Protein AF-A0A4P6I6C8-F1 (afdb_monomer_lite)

Structure (mmCIF, N/CA/C/O backbone):
data_AF-A0A4P6I6C8-F1
#
_entry.id   AF-A0A4P6I6C8-F1
#
loop_
_atom_site.group_PDB
_atom_site.id
_atom_site.type_symbol
_atom_site.label_atom_id
_atom_site.label_alt_id
_atom_site.label_comp_id
_atom_site.label_asym_id
_atom_site.label_entity_id
_atom_site.label_seq_id
_atom_site.pdbx_PDB_ins_code
_atom_site.Cartn_x
_atom_site.Cartn_y
_atom_site.Cartn_z
_atom_site.occupancy
_atom_site.B_iso_or_equiv
_atom_site.auth_seq_id
_atom_site.auth_comp_id
_atom_site.auth_asym_id
_atom_site.auth_atom_id
_atom_site.pdbx_PDB_model_num
ATOM 1 N N . MET A 1 1 ? 21.794 18.596 14.869 1.00 50.72 1 MET A N 1
ATOM 2 C CA . MET A 1 1 ? 21.738 17.205 15.366 1.00 50.72 1 MET A CA 1
ATOM 3 C C . MET A 1 1 ? 22.755 16.395 14.565 1.00 50.72 1 MET A C 1
ATOM 5 O O . MET A 1 1 ? 22.562 16.262 13.364 1.00 50.72 1 MET A O 1
ATOM 9 N N . ARG A 1 2 ? 23.881 15.982 15.167 1.00 63.53 2 ARG A N 1
ATOM 10 C CA . ARG A 1 2 ? 24.856 15.066 14.539 1.00 63.53 2 ARG A CA 1
ATOM 11 C C . ARG A 1 2 ? 24.439 13.639 14.894 1.00 63.5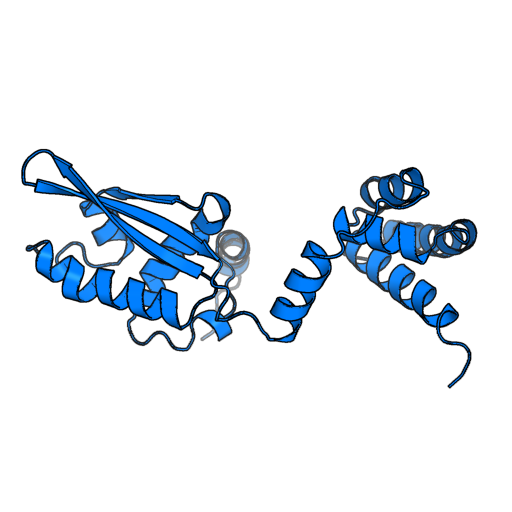3 2 ARG A C 1
ATOM 13 O O . ARG A 1 2 ? 24.120 13.388 16.050 1.00 6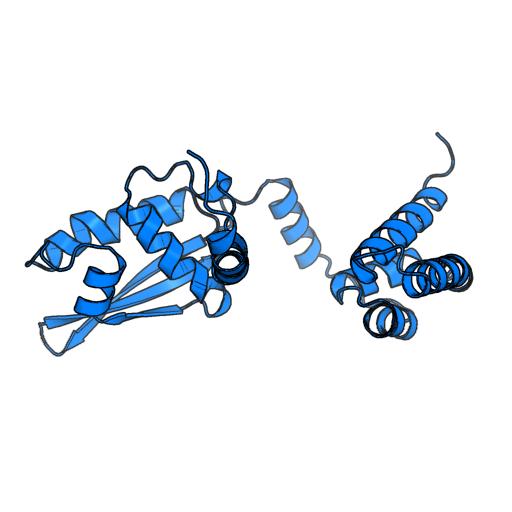3.53 2 ARG A O 1
ATOM 20 N N . ILE A 1 3 ? 24.380 12.762 13.900 1.00 71.62 3 ILE A N 1
ATOM 21 C CA . ILE A 1 3 ? 24.151 11.329 14.100 1.00 71.62 3 ILE A CA 1
ATOM 22 C C . ILE A 1 3 ? 25.527 10.677 14.241 1.00 71.62 3 ILE A C 1
ATOM 24 O O . ILE A 1 3 ? 26.433 11.033 13.491 1.00 71.62 3 ILE A O 1
ATOM 28 N N . ASP A 1 4 ? 25.668 9.784 15.215 1.00 83.19 4 ASP A N 1
ATOM 29 C CA . ASP A 1 4 ? 26.894 9.031 15.490 1.00 83.19 4 ASP A CA 1
ATOM 30 C C . ASP A 1 4 ? 27.251 8.094 14.315 1.00 83.19 4 ASP A C 1
ATOM 32 O O . ASP A 1 4 ? 26.366 7.438 13.750 1.00 83.19 4 ASP A O 1
ATOM 36 N N . GLU A 1 5 ? 28.528 8.052 13.925 1.00 78.56 5 GLU A N 1
ATOM 37 C CA . GLU A 1 5 ? 29.022 7.259 12.789 1.00 78.56 5 GLU A CA 1
ATOM 38 C C . GLU A 1 5 ? 28.903 5.749 13.035 1.00 78.56 5 GLU A C 1
ATOM 40 O O . GLU A 1 5 ? 28.683 4.994 12.086 1.00 78.56 5 GLU A O 1
ATOM 45 N N . ASP A 1 6 ? 28.887 5.308 14.293 1.00 80.31 6 ASP A N 1
ATOM 46 C CA . ASP A 1 6 ? 28.703 3.895 14.642 1.00 80.31 6 ASP A CA 1
ATOM 47 C C . ASP A 1 6 ? 27.240 3.440 14.507 1.00 80.31 6 ASP A C 1
ATOM 49 O O . ASP A 1 6 ? 26.938 2.252 14.369 1.00 80.31 6 ASP A O 1
ATOM 53 N N . LEU A 1 7 ? 26.297 4.387 14.477 1.00 76.06 7 LEU A N 1
ATOM 54 C CA . LEU A 1 7 ? 24.876 4.100 14.269 1.00 76.06 7 LEU A CA 1
ATOM 55 C C . LEU A 1 7 ? 24.504 4.026 12.784 1.00 76.06 7 LEU A C 1
ATOM 57 O O . LEU A 1 7 ? 23.435 3.507 12.448 1.00 76.06 7 LEU A O 1
ATOM 61 N N . LEU A 1 8 ? 25.363 4.503 11.877 1.00 75.62 8 LEU A N 1
ATOM 62 C CA . LEU A 1 8 ? 25.100 4.519 10.434 1.00 75.62 8 LEU A CA 1
ATOM 63 C C . LEU A 1 8 ? 24.789 3.130 9.854 1.00 75.62 8 LEU A C 1
ATOM 65 O O . LEU A 1 8 ? 23.777 3.015 9.157 1.00 75.62 8 LEU A O 1
ATOM 69 N N . PRO A 1 9 ? 25.567 2.064 10.134 1.00 74.38 9 PRO A N 1
ATOM 70 C CA . PRO A 1 9 ? 25.284 0.729 9.608 1.00 74.38 9 PRO A CA 1
ATOM 71 C C . PRO A 1 9 ? 23.907 0.220 10.051 1.00 74.38 9 PRO A C 1
ATOM 73 O O . PRO A 1 9 ? 23.158 -0.350 9.256 1.00 74.38 9 PRO A O 1
ATOM 76 N N . HIS A 1 10 ? 23.530 0.501 11.299 1.00 70.75 10 HIS A N 1
ATOM 77 C CA . HIS A 1 10 ? 22.243 0.108 11.861 1.00 70.75 10 HIS A CA 1
ATOM 78 C C . HIS A 1 10 ? 21.084 0.914 11.266 1.00 70.75 10 HIS A C 1
ATOM 80 O O . HIS A 1 10 ? 20.067 0.336 10.889 1.00 70.75 10 HIS A O 1
ATOM 86 N N . ILE A 1 11 ? 21.240 2.228 11.094 1.00 70.56 11 ILE A N 1
ATOM 87 C CA . ILE A 1 11 ? 20.241 3.094 10.446 1.00 70.56 11 ILE A CA 1
ATOM 88 C C . ILE A 1 11 ? 20.050 2.701 8.974 1.00 70.56 11 ILE A C 1
ATOM 90 O O . ILE A 1 11 ? 18.920 2.661 8.479 1.00 70.56 11 ILE A O 1
ATOM 94 N N . LEU A 1 12 ? 21.134 2.369 8.268 1.00 67.88 12 LEU A N 1
ATOM 95 C CA . LEU A 1 12 ? 21.091 1.928 6.874 1.00 67.88 12 LEU A CA 1
ATOM 96 C C . LEU A 1 12 ? 20.421 0.556 6.727 1.00 67.88 12 LEU A C 1
ATOM 98 O O . LEU A 1 12 ? 19.568 0.407 5.852 1.00 67.88 12 LEU A O 1
ATOM 102 N N . ALA A 1 13 ? 20.720 -0.401 7.611 1.00 64.06 13 ALA A N 1
ATOM 103 C CA . ALA A 1 13 ? 20.044 -1.700 7.655 1.00 64.06 13 ALA A CA 1
ATOM 104 C C . ALA A 1 13 ? 18.555 -1.569 8.028 1.00 64.06 13 ALA A C 1
ATOM 106 O O . ALA A 1 13 ? 17.702 -2.286 7.503 1.00 64.06 13 ALA A O 1
ATOM 107 N N . LEU A 1 14 ? 18.205 -0.612 8.894 1.00 60.03 14 LEU A N 1
ATOM 108 C CA . LEU A 1 14 ? 16.813 -0.279 9.197 1.00 60.03 14 LEU A CA 1
ATOM 109 C C . LEU A 1 14 ? 16.102 0.322 7.980 1.00 60.03 14 LEU A C 1
ATOM 111 O O . LEU A 1 14 ? 14.930 0.018 7.774 1.00 60.03 14 LEU A O 1
ATOM 115 N N . ARG A 1 15 ? 16.796 1.098 7.131 1.00 59.06 15 ARG A N 1
ATOM 116 C CA . ARG A 1 15 ? 16.244 1.706 5.902 1.00 59.06 15 ARG A CA 1
ATOM 117 C C . ARG A 1 15 ? 15.591 0.689 4.961 1.00 59.06 15 ARG A C 1
ATOM 119 O O . ARG A 1 15 ? 14.667 1.046 4.229 1.00 59.06 15 ARG A O 1
ATOM 126 N N . GLU A 1 16 ? 16.057 -0.556 4.969 1.00 57.56 16 GLU A N 1
ATOM 127 C CA . GLU A 1 16 ? 15.484 -1.650 4.176 1.00 57.56 16 GLU A CA 1
ATOM 128 C C . GLU A 1 16 ? 14.177 -2.201 4.757 1.00 57.56 16 GLU A C 1
ATOM 130 O O . GLU A 1 16 ? 13.349 -2.716 4.011 1.00 57.56 16 GLU A O 1
ATOM 135 N N . LYS A 1 17 ? 13.950 -2.033 6.065 1.00 54.12 17 LYS A N 1
ATOM 136 C CA . LYS A 1 17 ? 12.755 -2.503 6.781 1.00 54.12 17 LYS A CA 1
ATOM 137 C C . LYS A 1 17 ? 11.633 -1.462 6.863 1.00 54.12 17 LYS A C 1
ATOM 139 O O . LYS A 1 17 ? 10.559 -1.776 7.370 1.00 54.12 17 LYS A O 1
ATOM 144 N N . PHE A 1 18 ? 11.847 -0.235 6.379 1.00 56.56 18 PHE A N 1
ATOM 145 C CA . PHE A 1 18 ? 10.790 0.779 6.343 1.00 56.56 18 PHE A CA 1
ATOM 146 C C . PHE A 1 18 ? 9.899 0.629 5.120 1.00 56.56 18 PHE A C 1
ATOM 148 O O . PHE A 1 18 ? 10.352 0.420 3.991 1.00 56.56 18 PHE A O 1
ATOM 155 N N . THR A 1 19 ? 8.607 0.843 5.337 1.00 58.16 19 THR A N 1
ATOM 156 C CA . THR A 1 19 ? 7.645 0.932 4.250 1.00 58.16 19 THR A CA 1
ATOM 157 C C . THR A 1 19 ? 7.813 2.260 3.526 1.00 58.16 19 THR A C 1
ATOM 159 O O . THR A 1 19 ? 7.596 3.329 4.089 1.00 58.16 19 THR A O 1
ATOM 162 N N . LYS A 1 20 ? 8.221 2.200 2.257 1.00 64.44 20 LYS A N 1
ATOM 163 C CA . LYS A 1 20 ? 8.382 3.386 1.412 1.00 64.44 20 LYS A CA 1
ATOM 164 C C . LYS A 1 20 ? 7.037 3.747 0.787 1.00 64.44 20 LYS A C 1
ATOM 166 O O . LYS A 1 20 ? 6.650 3.156 -0.217 1.00 64.44 20 LYS A O 1
ATOM 171 N N . TYR A 1 21 ? 6.351 4.733 1.349 1.00 69.31 21 TYR A N 1
ATOM 172 C CA . TYR A 1 21 ? 5.202 5.383 0.717 1.00 69.31 21 TYR A CA 1
ATOM 173 C C . TYR A 1 21 ? 5.572 6.805 0.288 1.00 69.31 21 TYR A C 1
ATOM 175 O O . TYR A 1 21 ? 6.547 7.391 0.763 1.00 69.31 21 TYR A O 1
ATOM 183 N N . LYS A 1 22 ? 4.834 7.367 -0.672 1.00 67.38 22 LYS A N 1
ATOM 184 C CA . LYS A 1 22 ? 5.111 8.727 -1.141 1.00 67.38 22 LYS A CA 1
ATOM 185 C C . LYS A 1 22 ? 4.415 9.701 -0.201 1.00 67.38 22 LYS A C 1
ATOM 187 O O . LYS A 1 22 ? 3.208 9.615 -0.028 1.00 67.38 22 LYS A O 1
ATOM 192 N N . ILE A 1 23 ? 5.155 10.670 0.339 1.00 68.94 23 ILE A N 1
ATOM 193 C CA . ILE A 1 23 ? 4.614 11.708 1.239 1.00 68.94 23 ILE A CA 1
ATOM 194 C C . ILE A 1 23 ? 3.378 12.394 0.637 1.00 68.94 23 ILE A C 1
ATOM 196 O O . ILE A 1 23 ? 2.409 12.664 1.338 1.00 68.94 23 ILE A O 1
ATOM 200 N N . LYS A 1 24 ? 3.370 12.607 -0.685 1.00 69.50 24 LYS A N 1
ATOM 201 C CA . LYS A 1 24 ? 2.231 13.185 -1.413 1.00 69.50 24 LYS A CA 1
ATOM 202 C C . LYS A 1 24 ? 0.904 12.420 -1.261 1.00 69.50 24 LYS A C 1
ATOM 204 O O . LYS A 1 24 ? -0.138 13.005 -1.518 1.00 69.50 24 LYS A O 1
ATOM 209 N N . ASP A 1 25 ? 0.942 11.150 -0.868 1.00 66.00 25 ASP A N 1
ATOM 210 C CA . ASP A 1 25 ? -0.243 10.307 -0.705 1.00 66.00 25 ASP A CA 1
ATOM 211 C C . ASP A 1 25 ? -0.766 10.352 0.751 1.00 66.00 25 ASP A C 1
ATOM 213 O O . ASP A 1 25 ? -1.825 9.814 1.045 1.00 66.00 25 ASP A O 1
ATOM 217 N N . VAL A 1 26 ? -0.047 11.000 1.678 1.00 70.69 26 VAL A N 1
ATOM 218 C CA . VAL A 1 26 ? -0.382 10.992 3.118 1.00 70.69 26 VAL A CA 1
ATOM 219 C C . VAL A 1 26 ? -0.281 12.354 3.808 1.00 70.69 26 VAL A C 1
ATOM 221 O O . VAL A 1 26 ? -0.769 12.507 4.920 1.00 70.69 26 VAL A O 1
ATOM 224 N N . TYR A 1 27 ? 0.299 13.375 3.166 1.00 77.81 27 TYR A N 1
ATOM 225 C CA . TYR A 1 27 ? 0.515 14.697 3.778 1.00 77.81 27 TYR A CA 1
ATOM 226 C C . TYR A 1 27 ? -0.771 15.397 4.252 1.00 77.81 27 TYR A C 1
ATOM 228 O O . TYR A 1 27 ? -0.696 16.332 5.042 1.00 77.81 27 TYR A O 1
ATOM 236 N N . GLN A 1 28 ? -1.937 14.972 3.754 1.00 83.56 28 GLN A N 1
ATOM 237 C CA . GLN A 1 28 ? -3.247 15.522 4.116 1.00 83.56 28 GLN A CA 1
ATOM 238 C C . GLN A 1 28 ? -3.868 14.851 5.350 1.00 83.56 28 GLN A C 1
ATOM 240 O O . GLN A 1 28 ? -4.939 15.266 5.788 1.00 83.56 28 GLN A O 1
ATOM 245 N N . PHE A 1 29 ? -3.239 13.811 5.901 1.00 90.06 29 PHE A N 1
ATOM 246 C CA . PHE A 1 29 ? -3.696 13.177 7.134 1.00 90.06 29 PHE A CA 1
ATOM 247 C C . PHE A 1 29 ? -3.492 14.118 8.316 1.00 90.06 29 PHE A C 1
ATOM 249 O O . PHE A 1 29 ? -2.371 14.552 8.592 1.00 90.06 29 PHE A O 1
ATOM 256 N N . THR A 1 30 ? -4.573 14.397 9.040 1.00 86.62 30 THR A N 1
ATOM 257 C CA . THR A 1 30 ? -4.541 15.328 10.173 1.00 86.62 30 THR A CA 1
ATOM 258 C C . THR A 1 30 ? -4.290 14.618 11.500 1.00 86.62 30 THR A C 1
ATOM 260 O O . THR A 1 30 ? -3.772 15.220 12.438 1.00 86.62 30 THR A O 1
ATOM 263 N N . SER A 1 31 ? -4.604 13.322 11.584 1.00 89.38 31 SER A N 1
ATOM 264 C CA . SER A 1 31 ? -4.459 12.531 12.805 1.00 89.38 31 SER A CA 1
ATOM 265 C C . SER A 1 31 ? -3.225 11.636 12.764 1.00 89.38 31 SER A C 1
ATOM 267 O O . SER A 1 31 ? -3.067 10.819 11.858 1.00 89.38 31 SER A O 1
ATOM 269 N N . ALA A 1 32 ? -2.389 11.703 13.805 1.00 89.81 32 ALA A N 1
ATOM 270 C CA . ALA A 1 32 ? -1.259 10.786 13.991 1.00 89.81 32 ALA A CA 1
ATOM 271 C C . ALA A 1 32 ? -1.693 9.306 14.006 1.00 89.81 32 ALA A C 1
ATOM 273 O O . ALA A 1 32 ? -0.939 8.425 13.592 1.00 89.81 32 ALA A O 1
ATOM 274 N N . TYR A 1 33 ? -2.932 9.024 14.427 1.00 93.62 33 TYR A N 1
ATOM 275 C CA . TYR A 1 33 ? -3.492 7.680 14.347 1.00 93.62 33 TYR A CA 1
ATOM 276 C C . TYR A 1 33 ? -3.704 7.233 12.902 1.00 93.62 33 TYR A C 1
ATOM 278 O O . TYR A 1 33 ? -3.372 6.095 12.586 1.00 93.62 33 TYR A O 1
ATOM 286 N N . THR A 1 34 ? -4.173 8.120 12.019 1.00 94.62 34 THR A N 1
ATOM 287 C CA . THR A 1 34 ? -4.339 7.819 10.590 1.00 94.62 34 THR A CA 1
ATOM 288 C C . THR A 1 34 ? -3.013 7.427 9.965 1.00 94.62 34 THR A C 1
ATOM 290 O O . THR A 1 34 ? -2.944 6.401 9.292 1.00 94.62 34 THR A O 1
ATOM 293 N N . TRP A 1 35 ? -1.955 8.200 10.235 1.00 91.69 35 TRP A N 1
ATOM 294 C CA . TRP A 1 35 ? -0.598 7.880 9.787 1.00 91.69 35 TRP A CA 1
ATOM 295 C C . TRP A 1 35 ? -0.212 6.464 10.203 1.00 91.69 35 TRP A C 1
ATOM 297 O O . TRP A 1 35 ? 0.205 5.654 9.374 1.00 91.69 35 TRP A O 1
ATOM 307 N N . ARG A 1 36 ? -0.436 6.130 11.476 1.00 93.19 36 ARG A N 1
ATOM 308 C CA . ARG A 1 36 ? -0.056 4.828 12.010 1.00 93.19 36 ARG A CA 1
ATOM 309 C C . ARG A 1 36 ? -0.896 3.679 11.456 1.00 93.19 36 ARG A C 1
ATOM 311 O O . ARG A 1 36 ? -0.344 2.638 11.115 1.00 93.19 36 ARG A O 1
ATOM 318 N N . VAL A 1 37 ? -2.210 3.852 11.327 1.00 95.06 37 VAL A N 1
ATOM 319 C CA . VAL A 1 37 ? -3.095 2.851 10.710 1.00 95.06 37 VAL A CA 1
ATOM 320 C C . VAL A 1 37 ? -2.715 2.642 9.247 1.00 95.06 37 VAL A C 1
ATOM 322 O O . VAL A 1 37 ? -2.578 1.502 8.818 1.00 95.06 37 VAL A O 1
ATOM 325 N N . TYR A 1 38 ? -2.481 3.714 8.489 1.00 94.38 38 TYR A N 1
ATOM 326 C CA . TYR A 1 38 ? -2.058 3.622 7.094 1.00 94.38 38 TYR A CA 1
ATOM 327 C C . TYR A 1 38 ? -0.767 2.813 6.947 1.00 94.38 38 TYR A C 1
ATOM 329 O O . TYR A 1 38 ? -0.724 1.891 6.134 1.00 94.38 38 TYR A O 1
ATOM 337 N N . GLU A 1 39 ? 0.248 3.096 7.768 1.00 90.94 39 GLU A N 1
ATOM 338 C CA . GLU A 1 39 ? 1.516 2.356 7.778 1.00 90.94 39 GLU A CA 1
ATOM 339 C C . GLU A 1 39 ? 1.319 0.854 7.985 1.00 90.94 39 GLU A C 1
ATOM 341 O O . GLU A 1 39 ? 1.890 0.040 7.257 1.00 90.94 39 GLU A O 1
ATOM 346 N N . LEU A 1 40 ? 0.483 0.485 8.955 1.00 92.88 40 LEU A N 1
ATOM 347 C CA . LEU A 1 40 ? 0.179 -0.910 9.261 1.00 92.88 40 LEU A CA 1
ATOM 348 C C . LEU A 1 40 ? -0.533 -1.624 8.108 1.00 92.88 40 LEU A C 1
ATOM 350 O O . LEU A 1 40 ? -0.344 -2.822 7.920 1.00 92.88 40 LEU A O 1
ATOM 354 N N . LEU A 1 41 ? -1.353 -0.907 7.339 1.00 93.81 41 LEU A N 1
ATOM 355 C CA . LEU A 1 41 ? -2.107 -1.483 6.229 1.00 93.81 41 LEU A CA 1
ATOM 356 C C . LEU A 1 41 ? -1.274 -1.565 4.949 1.00 93.81 41 LEU A C 1
ATOM 358 O O . LEU A 1 41 ? -1.304 -2.585 4.262 1.00 93.81 41 LEU A O 1
ATOM 362 N N . VAL A 1 42 ? -0.487 -0.537 4.628 1.00 89.50 42 VAL A N 1
ATOM 363 C CA . VAL A 1 42 ? 0.294 -0.507 3.382 1.00 89.50 42 VAL A CA 1
ATOM 364 C C . VAL A 1 42 ? 1.380 -1.593 3.351 1.00 89.50 42 VAL A C 1
ATOM 366 O O . VAL A 1 42 ? 1.696 -2.102 2.278 1.00 89.50 42 VAL A O 1
ATOM 369 N N . GLN A 1 43 ? 1.866 -2.043 4.516 1.00 85.25 43 GLN A N 1
ATOM 370 C CA . GLN A 1 43 ? 2.743 -3.219 4.648 1.00 85.25 43 GLN A CA 1
ATOM 371 C C . GLN A 1 43 ? 2.129 -4.510 4.090 1.00 85.25 43 GLN A C 1
ATOM 373 O O . GLN A 1 43 ? 2.853 -5.396 3.645 1.00 85.25 43 GLN A O 1
ATOM 378 N N . ASN A 1 44 ? 0.800 -4.613 4.084 1.00 85.75 44 ASN A N 1
ATOM 379 C CA . ASN A 1 44 ? 0.051 -5.779 3.621 1.00 85.75 44 ASN A CA 1
ATOM 380 C C . ASN A 1 44 ? -0.794 -5.472 2.375 1.00 85.75 44 ASN A C 1
ATOM 382 O O . ASN A 1 44 ? -1.733 -6.210 2.067 1.00 85.75 44 ASN A O 1
ATOM 386 N N . LYS A 1 45 ? -0.459 -4.408 1.632 1.00 83.19 45 LYS A N 1
ATOM 387 C CA . LYS A 1 45 ? -1.207 -3.976 0.443 1.00 83.19 45 LYS A CA 1
ATOM 388 C C . LYS A 1 45 ? -1.334 -5.077 -0.615 1.00 83.19 45 LYS A C 1
ATOM 390 O O . LYS A 1 45 ? -2.409 -5.230 -1.188 1.00 83.19 45 LYS A O 1
ATOM 395 N N . ASP A 1 46 ? -0.284 -5.869 -0.828 1.00 82.31 46 ASP A N 1
ATOM 396 C CA . ASP A 1 46 ? -0.281 -6.949 -1.828 1.00 82.31 46 ASP A CA 1
ATOM 397 C C . ASP A 1 46 ? -1.182 -8.128 -1.429 1.00 82.31 46 ASP A C 1
ATOM 399 O O . ASP A 1 46 ? -1.812 -8.753 -2.281 1.00 82.31 46 ASP A O 1
ATOM 403 N N . ILE A 1 47 ? -1.305 -8.383 -0.122 1.00 90.12 47 ILE A N 1
ATOM 404 C CA . ILE A 1 47 ? -2.168 -9.431 0.448 1.00 90.12 47 ILE A CA 1
ATOM 405 C C . ILE A 1 47 ? -3.642 -8.988 0.445 1.00 90.12 47 ILE A C 1
ATOM 407 O O . ILE A 1 47 ? -4.540 -9.826 0.485 1.00 90.12 47 ILE A O 1
ATOM 411 N N . LYS A 1 48 ? -3.910 -7.674 0.368 1.00 92.88 48 LYS A N 1
ATOM 412 C CA . LYS A 1 48 ? -5.249 -7.046 0.333 1.00 92.88 48 LYS A CA 1
ATOM 413 C C . LYS A 1 48 ? -6.109 -7.265 1.580 1.00 92.88 48 LYS A C 1
ATOM 415 O O . LYS A 1 48 ? -7.247 -6.802 1.631 1.00 92.88 48 LYS A O 1
ATOM 420 N N . LYS A 1 49 ? -5.581 -7.941 2.597 1.00 94.62 49 LYS A N 1
ATOM 421 C CA . LYS A 1 49 ? -6.256 -8.218 3.863 1.00 94.62 49 LYS A CA 1
ATOM 422 C C . LYS A 1 49 ? -5.252 -8.124 5.005 1.00 94.62 49 LYS A C 1
ATOM 424 O O . LYS A 1 49 ? -4.134 -8.630 4.889 1.00 94.62 49 LYS A O 1
ATOM 429 N N . ARG A 1 50 ? -5.661 -7.522 6.120 1.00 95.31 50 ARG A N 1
ATOM 430 C CA . ARG A 1 50 ? -4.893 -7.520 7.366 1.00 95.31 50 ARG A CA 1
ATOM 431 C C . ARG A 1 50 ? -5.809 -7.690 8.567 1.00 95.31 50 ARG A C 1
ATOM 433 O O . ARG A 1 50 ? -6.801 -6.987 8.688 1.00 95.31 50 ARG A O 1
ATOM 440 N N . GLU A 1 51 ? -5.462 -8.612 9.449 1.00 96.56 51 GLU A N 1
ATOM 441 C CA . GLU A 1 51 ? -6.210 -8.908 10.668 1.00 96.56 51 GLU A CA 1
ATOM 442 C C . GLU A 1 51 ? -5.362 -8.555 11.888 1.00 96.56 51 GLU A C 1
ATOM 444 O O . GLU A 1 51 ? -4.136 -8.699 11.848 1.00 96.56 51 GLU A O 1
ATOM 449 N N . PHE A 1 52 ? -6.017 -8.040 12.926 1.00 96.62 52 PHE A N 1
ATOM 450 C CA . PHE A 1 52 ? -5.406 -7.703 14.205 1.00 96.62 52 PHE A CA 1
ATOM 451 C C . PHE A 1 52 ? -6.312 -8.139 15.347 1.00 96.62 52 PHE A C 1
ATOM 453 O O . PHE A 1 52 ? -7.516 -7.851 15.335 1.00 96.62 52 PHE A O 1
ATOM 460 N N . ASP A 1 53 ? -5.711 -8.717 16.379 1.00 96.88 53 ASP A N 1
ATOM 461 C CA . ASP A 1 53 ? -6.363 -8.813 17.680 1.00 96.88 53 ASP A CA 1
ATOM 462 C C . ASP A 1 53 ? -6.543 -7.416 18.285 1.00 96.88 53 ASP A C 1
ATOM 464 O O . ASP A 1 53 ? -5.809 -6.476 17.968 1.00 96.88 53 ASP A O 1
ATOM 468 N N . LEU A 1 54 ? -7.524 -7.256 19.175 1.00 95.06 54 LEU A N 1
ATOM 469 C CA . LEU A 1 54 ? -7.852 -5.957 19.764 1.00 95.06 54 LEU A CA 1
ATOM 470 C C . LEU A 1 54 ? -6.647 -5.329 20.481 1.00 95.06 54 LEU A C 1
ATOM 472 O O . LEU A 1 54 ? -6.312 -4.174 20.217 1.00 95.06 54 LEU A O 1
ATOM 476 N N . GLU A 1 55 ? -5.983 -6.089 21.350 1.00 94.75 55 GLU A N 1
ATOM 477 C CA . GLU A 1 55 ? -4.823 -5.600 22.105 1.00 94.75 55 GLU A CA 1
ATOM 478 C C . GLU A 1 55 ? -3.612 -5.356 21.198 1.00 94.75 55 GLU A C 1
ATOM 480 O O . GLU A 1 55 ? -2.930 -4.339 21.335 1.00 94.75 55 GLU A O 1
ATOM 485 N N . GLU A 1 56 ? -3.390 -6.227 20.206 1.00 96.00 56 GLU A N 1
ATOM 486 C CA . GLU A 1 56 ? -2.335 -6.037 19.207 1.00 96.00 56 GLU A CA 1
ATOM 487 C C . GLU A 1 56 ? -2.553 -4.735 18.430 1.00 96.00 56 GLU A C 1
ATOM 489 O O . GLU A 1 56 ? -1.621 -3.941 18.272 1.00 96.00 56 GLU A O 1
ATOM 494 N N . PHE A 1 57 ? -3.784 -4.486 17.975 1.00 96.50 57 PHE A N 1
ATOM 495 C CA . PHE A 1 57 ? -4.131 -3.258 17.277 1.00 96.50 57 PHE A CA 1
ATOM 496 C C . PHE A 1 57 ? -3.833 -2.055 18.167 1.00 96.50 57 PHE A C 1
ATOM 498 O O . PHE A 1 57 ? -3.032 -1.210 17.774 1.00 96.50 57 PHE A O 1
ATOM 505 N N . LYS A 1 58 ? -4.393 -2.005 19.386 1.00 95.56 58 LYS A N 1
ATOM 506 C CA . LYS A 1 58 ? -4.202 -0.882 20.319 1.00 95.56 58 LYS A CA 1
ATOM 507 C C . LYS A 1 58 ? -2.726 -0.611 20.598 1.00 95.56 58 LYS A C 1
ATOM 509 O O . LYS A 1 58 ? -2.318 0.550 20.567 1.00 95.56 58 LYS A O 1
ATOM 514 N N . TRP A 1 59 ? -1.925 -1.655 20.794 1.00 95.75 59 TRP A N 1
ATOM 515 C CA . TRP A 1 59 ? -0.481 -1.526 20.964 1.00 95.75 59 TRP A CA 1
ATOM 516 C C . TRP A 1 59 ? 0.190 -0.924 19.726 1.00 95.75 59 TRP A C 1
ATOM 518 O O . TRP A 1 59 ? 0.919 0.063 19.835 1.00 95.75 59 TRP A O 1
ATOM 528 N N . LYS A 1 60 ? -0.110 -1.435 18.526 1.00 94.06 60 LYS A N 1
ATOM 529 C CA . LYS A 1 60 ? 0.503 -0.947 17.281 1.00 94.06 60 LYS A CA 1
ATOM 530 C C . LYS A 1 60 ? 0.138 0.501 16.949 1.00 94.06 60 LYS A C 1
ATOM 532 O O . LYS A 1 60 ? 0.992 1.199 16.401 1.00 94.06 60 LYS A O 1
ATOM 537 N N . VAL A 1 61 ? -1.077 0.960 17.275 1.00 94.25 61 VAL A N 1
ATOM 538 C CA . VAL A 1 61 ? -1.483 2.375 17.117 1.00 94.25 61 VAL A CA 1
ATOM 539 C C . VAL A 1 61 ? -1.065 3.283 18.281 1.00 94.25 61 VAL A C 1
ATOM 541 O O . VAL A 1 61 ? -1.242 4.495 18.184 1.00 94.25 61 VAL A O 1
ATOM 544 N N . GLY A 1 62 ? -0.495 2.739 19.362 1.00 92.88 62 GLY A N 1
ATOM 545 C CA . GLY A 1 62 ? -0.033 3.521 20.516 1.00 92.88 62 GLY A CA 1
ATOM 546 C C . GLY A 1 62 ? -1.160 3.987 21.447 1.00 92.88 62 GLY A C 1
ATOM 547 O O . GLY A 1 62 ? -1.103 5.081 22.009 1.00 92.88 62 GLY A O 1
ATOM 548 N N . VAL A 1 63 ? -2.216 3.182 21.585 1.00 93.75 63 VAL A N 1
ATOM 549 C CA . VAL A 1 63 ? -3.420 3.485 22.380 1.00 93.75 63 VAL A CA 1
ATOM 550 C C . VAL A 1 63 ? -3.777 2.377 23.378 1.00 93.75 63 VAL A C 1
ATOM 552 O O . VAL A 1 63 ? -4.935 2.284 23.772 1.00 93.75 63 VAL A O 1
ATOM 555 N N . THR A 1 64 ? -2.814 1.549 23.801 1.00 90.44 64 THR A N 1
ATOM 556 C CA . THR A 1 64 ? -3.010 0.408 24.727 1.00 90.44 64 THR A CA 1
ATOM 557 C C . THR A 1 64 ? -3.884 0.767 25.934 1.00 90.44 64 THR A C 1
ATOM 559 O O . THR A 1 64 ? -4.957 0.192 26.110 1.00 90.44 64 THR A O 1
ATOM 562 N N . GLU A 1 65 ? -3.512 1.822 26.663 1.00 89.19 65 GLU A N 1
ATOM 563 C CA . GLU A 1 65 ? -4.201 2.281 27.882 1.00 89.19 65 GLU A CA 1
ATOM 564 C C . GLU A 1 65 ? -5.371 3.246 27.622 1.00 89.19 65 GLU A C 1
ATOM 566 O O . GLU A 1 65 ? -5.959 3.807 28.545 1.00 89.19 65 GLU A O 1
ATOM 571 N N . LYS A 1 66 ? -5.712 3.501 26.354 1.00 87.81 66 LYS A N 1
ATOM 572 C CA . LYS A 1 66 ? -6.778 4.438 25.970 1.00 87.81 66 LYS A CA 1
ATOM 573 C C . LYS A 1 66 ? -8.002 3.680 25.467 1.00 87.81 66 LYS A C 1
ATOM 575 O O . LYS A 1 66 ? -7.898 2.555 24.987 1.00 87.81 66 LYS A O 1
ATOM 580 N N . TYR A 1 67 ? -9.166 4.325 25.552 1.00 90.38 67 TYR A N 1
ATOM 581 C CA . TYR A 1 67 ? -10.429 3.836 24.984 1.00 90.38 67 TYR A CA 1
ATOM 582 C C . TYR A 1 67 ? -10.803 2.425 25.468 1.00 90.38 67 TYR A C 1
ATOM 584 O O . TYR A 1 67 ? -10.732 1.449 24.721 1.00 90.38 67 TYR A O 1
ATOM 592 N N . SER A 1 68 ? -11.189 2.312 26.742 1.00 87.25 68 SER A N 1
ATOM 593 C CA . SER A 1 68 ? -11.682 1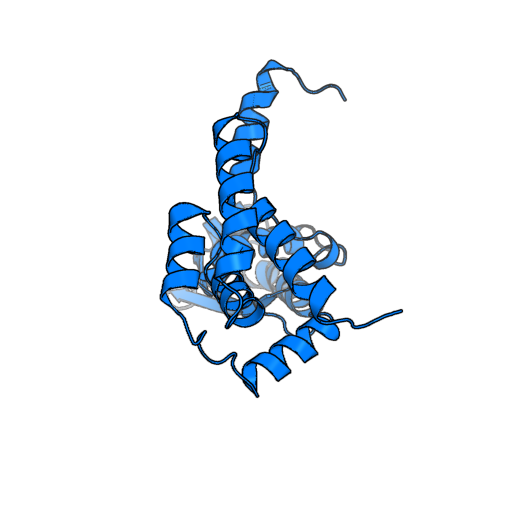.054 27.322 1.00 87.25 68 SER A CA 1
ATOM 594 C C . SER A 1 68 ? -12.941 0.551 26.605 1.00 87.25 68 SER A C 1
ATOM 596 O O . SER A 1 68 ? -13.087 -0.645 26.357 1.00 87.25 68 SER A O 1
ATOM 598 N N . ALA A 1 69 ? -13.829 1.467 26.211 1.00 91.25 69 ALA A N 1
ATOM 599 C CA . ALA A 1 69 ? -14.978 1.157 25.378 1.00 91.25 69 ALA A CA 1
ATOM 600 C C . ALA A 1 69 ? -14.573 1.026 23.902 1.00 91.25 69 ALA A C 1
ATOM 602 O O . ALA A 1 69 ? -14.020 1.947 23.297 1.00 91.25 69 ALA A O 1
ATOM 603 N N . ILE A 1 70 ? -14.951 -0.094 23.278 1.00 92.50 70 ILE A N 1
ATOM 604 C CA . ILE A 1 70 ? -14.690 -0.349 21.852 1.00 92.50 70 ILE A CA 1
ATOM 605 C C . ILE A 1 70 ? -15.294 0.732 20.941 1.00 92.50 70 ILE A C 1
ATOM 607 O O . ILE A 1 70 ? -14.724 1.063 19.903 1.00 92.50 70 ILE A O 1
ATOM 611 N N . GLY A 1 71 ? -16.430 1.312 21.344 1.00 93.75 71 GLY A N 1
ATOM 612 C CA . GLY A 1 71 ? -17.079 2.403 20.620 1.00 93.75 71 GLY A CA 1
ATOM 613 C C . GLY A 1 71 ? -16.197 3.647 20.519 1.00 93.75 71 GLY A C 1
ATOM 614 O O . GLY A 1 71 ? -16.136 4.258 19.454 1.00 93.75 71 GLY A O 1
ATOM 615 N N . ASP A 1 72 ? -15.447 3.972 21.574 1.00 95.81 72 ASP A N 1
ATOM 616 C CA . ASP A 1 72 ? -14.524 5.108 21.563 1.00 95.81 72 ASP A CA 1
ATOM 617 C C . ASP A 1 72 ? -13.314 4.841 20.672 1.00 95.81 72 ASP A C 1
ATOM 619 O O . ASP A 1 72 ? -12.918 5.723 19.909 1.00 95.81 72 ASP A O 1
ATOM 623 N N . LEU A 1 73 ? -12.766 3.619 20.705 1.00 95.56 73 LEU A N 1
ATOM 624 C CA . LEU A 1 73 ? -11.672 3.227 19.814 1.00 95.56 73 LEU A CA 1
ATOM 625 C C . LEU A 1 73 ? -12.104 3.362 18.349 1.00 95.56 73 LEU A C 1
ATOM 627 O O . LEU A 1 73 ? -11.380 3.930 17.531 1.00 95.56 73 LEU A O 1
ATOM 631 N N . LYS A 1 74 ? -13.312 2.902 18.015 1.00 95.94 74 LYS A N 1
ATOM 632 C CA . LYS A 1 74 ? -13.862 3.054 16.667 1.00 95.94 74 LYS A CA 1
ATOM 633 C C . LYS A 1 74 ? -14.020 4.522 16.281 1.00 95.94 74 LYS A C 1
ATOM 635 O O . LYS A 1 74 ? -13.438 4.946 15.288 1.00 95.94 74 LYS A O 1
ATOM 640 N N . LYS A 1 75 ? -14.735 5.299 17.097 1.00 96.38 75 LYS A N 1
ATOM 641 C CA . LYS A 1 75 ? -15.091 6.693 16.805 1.00 96.38 75 LYS A CA 1
ATOM 642 C C . LYS A 1 75 ? -13.882 7.626 16.731 1.00 96.38 75 LYS A C 1
ATOM 644 O O . LYS A 1 75 ? -13.902 8.595 15.979 1.00 96.38 75 LYS A O 1
ATOM 649 N N . ARG A 1 76 ? -12.843 7.379 17.535 1.00 95.12 76 ARG A N 1
ATOM 650 C CA . ARG A 1 76 ? -11.690 8.289 17.671 1.00 95.12 76 ARG A CA 1
ATOM 651 C C . ARG A 1 76 ? -10.452 7.844 16.902 1.00 95.12 76 ARG A C 1
ATOM 653 O O . ARG A 1 76 ? -9.606 8.684 16.614 1.00 95.12 76 ARG A O 1
ATOM 660 N N . VAL A 1 77 ? -10.331 6.554 16.589 1.00 96.00 77 VAL A N 1
ATOM 661 C CA . VAL A 1 77 ? -9.154 5.996 15.909 1.00 96.00 77 VAL A CA 1
ATOM 662 C C . VAL A 1 77 ? -9.548 5.399 14.568 1.00 96.00 77 VAL A C 1
ATOM 664 O O . VAL A 1 77 ? -9.121 5.907 13.536 1.00 96.00 77 VAL A O 1
ATOM 667 N N . ILE A 1 78 ? -10.373 4.352 14.556 1.00 96.69 78 ILE A N 1
ATOM 668 C CA . ILE A 1 78 ? -10.594 3.549 13.343 1.00 96.69 78 ILE A CA 1
ATOM 669 C C . ILE A 1 78 ? -11.365 4.328 12.274 1.00 96.69 78 ILE A C 1
ATOM 671 O O . ILE A 1 78 ? -10.890 4.446 11.150 1.00 96.69 78 ILE A O 1
ATOM 675 N N . GLU A 1 79 ? -12.530 4.877 12.608 1.00 97.25 79 GLU A N 1
ATOM 676 C CA . GLU A 1 79 ? -13.409 5.552 11.646 1.00 97.25 79 GLU A CA 1
ATOM 677 C C . GLU A 1 79 ? -12.764 6.812 11.044 1.00 97.25 79 GLU A C 1
ATOM 679 O O . GLU A 1 79 ? -12.761 6.923 9.814 1.00 97.25 79 GLU A O 1
ATOM 684 N N . PRO A 1 80 ? -12.128 7.711 11.831 1.00 96.62 80 PRO A N 1
ATOM 685 C CA . PRO A 1 80 ? -11.392 8.841 11.266 1.00 96.62 80 PRO A CA 1
ATOM 686 C C . PRO A 1 80 ? -10.235 8.396 10.367 1.00 96.62 80 PRO A C 1
ATOM 688 O O . PRO A 1 80 ? -10.059 8.951 9.283 1.00 96.62 80 PRO A O 1
ATOM 691 N N . SER A 1 81 ? -9.492 7.358 10.775 1.00 96.62 81 SER A N 1
ATOM 692 C CA . SER A 1 81 ? -8.360 6.856 9.989 1.00 96.62 81 SER A CA 1
ATOM 693 C C . SER A 1 81 ? -8.826 6.284 8.656 1.00 96.62 81 SER A C 1
ATOM 695 O O . SER A 1 81 ? -8.278 6.619 7.612 1.00 96.62 81 SER A O 1
ATOM 697 N N . VAL A 1 82 ? -9.874 5.458 8.665 1.00 97.00 82 VAL A N 1
ATOM 698 C CA . VAL A 1 82 ? -10.451 4.870 7.450 1.00 97.00 82 VAL A CA 1
ATOM 699 C C . VAL A 1 82 ? -10.975 5.957 6.512 1.00 97.00 82 VAL A C 1
ATOM 701 O O . VAL A 1 82 ? -10.737 5.884 5.307 1.00 97.00 82 VAL A O 1
ATOM 704 N N . TYR A 1 83 ? -11.640 6.986 7.042 1.00 95.50 83 TYR A N 1
ATOM 705 C CA . TYR A 1 83 ? -12.114 8.109 6.236 1.00 95.50 83 TYR A CA 1
ATOM 706 C C . TYR A 1 83 ? -10.963 8.863 5.555 1.00 95.50 83 TYR A C 1
ATOM 708 O O . TYR A 1 83 ? -10.987 9.041 4.336 1.00 95.50 83 TYR A O 1
ATOM 716 N N . GLU A 1 84 ? -9.940 9.277 6.310 1.00 93.44 84 GLU A N 1
ATOM 717 C CA . GLU A 1 84 ? -8.800 10.015 5.757 1.00 93.44 84 GLU A CA 1
ATOM 718 C C . GLU A 1 84 ? -8.009 9.177 4.745 1.00 93.44 84 GLU A C 1
ATOM 720 O O . GLU A 1 84 ? -7.700 9.666 3.656 1.00 93.44 84 GLU A O 1
ATOM 725 N N . ILE A 1 85 ? -7.748 7.902 5.056 1.00 94.38 85 ILE A N 1
ATOM 726 C CA . ILE A 1 85 ? -7.065 6.962 4.156 1.00 94.38 85 ILE A CA 1
ATOM 727 C C . ILE A 1 85 ? -7.823 6.854 2.831 1.00 94.38 85 ILE A C 1
ATOM 729 O O . ILE A 1 85 ? -7.226 7.027 1.767 1.00 94.38 85 ILE A O 1
ATOM 733 N N . ASN A 1 86 ? -9.140 6.645 2.880 1.00 94.25 86 ASN A N 1
ATOM 734 C CA . ASN A 1 86 ? -9.970 6.502 1.682 1.00 94.25 86 ASN A CA 1
ATOM 735 C C . ASN A 1 86 ? -10.036 7.773 0.840 1.00 94.25 86 ASN A C 1
ATOM 737 O O . ASN A 1 86 ? -10.235 7.697 -0.375 1.00 94.25 86 ASN A O 1
ATOM 741 N N . LYS A 1 87 ? -9.903 8.934 1.482 1.00 90.94 87 LYS A N 1
ATOM 742 C CA . LYS A 1 87 ? -10.017 10.229 0.823 1.00 90.94 87 LYS A CA 1
ATOM 743 C C . LYS A 1 87 ? -8.711 10.676 0.176 1.00 90.94 87 LYS A C 1
ATOM 745 O O . LYS A 1 87 ? -8.743 11.198 -0.935 1.00 90.94 87 LYS A O 1
ATOM 750 N N . TYR A 1 88 ? -7.584 10.480 0.853 1.00 88.62 88 TYR A N 1
ATOM 751 C CA . TYR A 1 88 ? -6.330 11.135 0.475 1.00 88.62 88 TYR A CA 1
ATOM 752 C C . TYR A 1 88 ? -5.237 10.182 -0.006 1.00 88.62 88 TYR A C 1
ATOM 754 O O . TYR A 1 88 ? -4.332 10.626 -0.710 1.00 88.62 88 TYR A O 1
ATOM 762 N N . SER A 1 89 ? -5.329 8.888 0.310 1.00 90.06 89 SER A N 1
ATOM 763 C CA . SER A 1 89 ? -4.243 7.942 0.046 1.00 90.06 89 SER A CA 1
ATOM 764 C C . SER A 1 89 ? -4.395 7.134 -1.237 1.00 90.06 89 SER A C 1
ATOM 766 O O . SER A 1 89 ? -5.421 7.153 -1.922 1.00 90.06 89 SER A O 1
ATOM 768 N N . ASP A 1 90 ? -3.347 6.388 -1.572 1.00 88.25 90 ASP A N 1
ATOM 769 C CA . ASP A 1 90 ? -3.297 5.470 -2.706 1.00 88.25 90 ASP A CA 1
ATOM 770 C C . ASP A 1 90 ? -4.077 4.158 -2.479 1.00 88.25 90 ASP A C 1
ATOM 772 O O . ASP A 1 90 ? -4.163 3.332 -3.397 1.00 88.25 90 ASP A O 1
ATOM 776 N N . ILE A 1 91 ? -4.667 3.962 -1.293 1.00 92.19 91 ILE A N 1
ATOM 777 C CA . ILE A 1 91 ? -5.484 2.795 -0.942 1.00 92.19 91 ILE A CA 1
ATOM 778 C C . ILE A 1 91 ? -6.895 3.184 -0.481 1.00 92.19 91 ILE A C 1
ATOM 780 O O . ILE A 1 91 ? -7.127 4.276 0.035 1.00 92.19 91 ILE A O 1
ATOM 784 N N . LYS A 1 92 ? -7.845 2.267 -0.676 1.00 94.81 92 LYS A N 1
ATOM 785 C CA . LYS A 1 92 ? -9.140 2.264 0.003 1.00 94.81 92 LYS A CA 1
ATOM 786 C C . LYS A 1 92 ? -9.215 1.090 0.964 1.00 94.81 92 LYS A C 1
ATOM 788 O O . LYS A 1 92 ? -8.733 -0.002 0.669 1.00 94.81 92 LYS A O 1
ATOM 793 N N . VAL A 1 93 ? -9.844 1.339 2.097 1.00 96.62 93 VAL A N 1
ATOM 794 C CA . VAL A 1 93 ? -9.932 0.466 3.248 1.00 96.62 93 VAL A CA 1
ATOM 795 C C . VAL A 1 93 ? -11.385 0.357 3.686 1.00 96.62 93 VAL A C 1
ATOM 797 O O . VAL A 1 93 ? -12.101 1.352 3.825 1.00 96.62 93 VAL A O 1
ATOM 800 N N . GLN A 1 94 ? -11.800 -0.877 3.929 1.00 97.31 94 GLN A N 1
ATOM 801 C CA . GLN A 1 94 ? -12.999 -1.223 4.682 1.00 97.31 94 GLN A CA 1
ATOM 802 C C . GLN A 1 94 ? -12.587 -2.118 5.845 1.00 97.31 94 GLN A C 1
ATOM 804 O O . GLN A 1 94 ? -11.524 -2.740 5.789 1.00 97.31 94 GLN A O 1
ATOM 809 N N . TYR A 1 95 ? -13.390 -2.167 6.904 1.00 97.94 95 TYR A N 1
ATOM 810 C CA . TYR A 1 95 ? -13.078 -3.013 8.046 1.00 97.94 95 TYR A CA 1
ATOM 811 C C . TYR A 1 95 ? -14.314 -3.689 8.624 1.00 97.94 95 TYR A C 1
ATOM 813 O O . TYR A 1 95 ? -15.392 -3.098 8.666 1.00 97.94 95 TYR A O 1
ATOM 821 N N . ASP A 1 96 ? -14.099 -4.897 9.132 1.00 97.31 96 ASP A N 1
ATOM 822 C CA . ASP A 1 96 ? -15.058 -5.682 9.892 1.00 97.31 96 ASP A CA 1
ATOM 823 C C . ASP A 1 96 ? -14.541 -5.952 11.306 1.00 97.31 96 ASP A C 1
ATOM 825 O O . ASP A 1 96 ? -13.349 -5.851 11.605 1.00 97.31 96 ASP A O 1
ATOM 829 N N . GLN A 1 97 ? -15.468 -6.288 12.200 1.00 96.56 97 GLN A N 1
ATOM 830 C CA . GLN A 1 97 ? -15.171 -6.650 13.584 1.00 96.56 97 GLN A CA 1
ATOM 831 C C . GLN A 1 97 ? -15.172 -8.168 13.734 1.00 96.56 97 GLN A C 1
ATOM 833 O O . GLN A 1 97 ? -16.158 -8.822 13.395 1.00 96.56 97 GLN A O 1
ATOM 838 N N . VAL A 1 98 ? -14.121 -8.711 14.340 1.00 96.31 98 VAL A N 1
ATOM 839 C CA . VAL A 1 98 ? -14.098 -10.103 14.795 1.00 96.31 98 VAL A CA 1
ATOM 840 C C . VAL A 1 98 ? -14.790 -10.161 16.150 1.00 96.31 98 VAL A C 1
ATOM 842 O O . VAL A 1 98 ? -14.471 -9.377 17.047 1.00 96.31 98 VAL A O 1
ATOM 845 N N . LYS A 1 99 ? -15.771 -11.053 16.306 1.00 95.19 99 LYS A N 1
ATOM 846 C CA . LYS A 1 99 ? -16.554 -11.187 17.540 1.00 95.19 99 LYS A CA 1
ATOM 847 C C . LYS A 1 99 ? -16.480 -12.601 18.092 1.00 95.19 99 LYS A C 1
ATOM 849 O O . LYS A 1 99 ? -16.597 -13.573 17.353 1.00 95.19 99 LYS A O 1
ATOM 854 N N . ARG A 1 100 ? -16.408 -12.700 19.419 1.00 94.25 100 ARG A N 1
ATOM 855 C CA . ARG A 1 100 ? -16.631 -13.932 20.179 1.00 94.25 100 ARG A CA 1
ATOM 856 C C . ARG A 1 100 ? -17.836 -13.719 21.091 1.00 94.25 100 ARG A C 1
ATOM 858 O O . ARG A 1 100 ? -17.751 -13.058 22.129 1.00 94.25 100 ARG A O 1
ATOM 865 N N . GLY A 1 101 ? -18.992 -14.218 20.655 1.00 93.94 101 GLY A N 1
ATOM 866 C CA . GLY A 1 101 ? -20.280 -13.877 21.260 1.00 93.94 101 GLY A CA 1
ATOM 867 C C . GLY A 1 101 ? -20.584 -12.382 21.108 1.00 93.94 101 GLY A C 1
ATOM 868 O O . GLY A 1 101 ? -20.571 -11.848 20.001 1.00 93.94 101 GLY A O 1
ATOM 869 N N . ARG A 1 102 ? -20.840 -11.687 22.224 1.00 88.81 102 ARG A N 1
ATOM 870 C CA . ARG A 1 102 ? -21.109 -10.233 22.231 1.00 88.81 102 ARG A CA 1
ATOM 871 C C . ARG A 1 102 ? -19.845 -9.367 22.257 1.00 88.81 102 ARG A C 1
ATOM 873 O O . ARG A 1 102 ? -19.937 -8.167 22.012 1.00 88.81 102 ARG A O 1
ATOM 880 N N . ARG A 1 103 ? -18.678 -9.943 22.567 1.00 91.69 103 ARG A N 1
ATOM 881 C CA . ARG A 1 103 ? -17.415 -9.200 22.688 1.00 91.69 103 ARG A CA 1
ATOM 882 C C . ARG A 1 103 ? -16.708 -9.116 21.343 1.00 91.69 103 ARG A C 1
ATOM 884 O O . ARG A 1 103 ? -16.578 -10.120 20.649 1.00 91.69 103 ARG A O 1
ATOM 891 N N . VAL A 1 104 ? -16.217 -7.926 21.012 1.00 94.75 104 VAL A N 1
ATOM 892 C CA . VAL A 1 104 ? -15.289 -7.715 19.895 1.00 94.75 104 VAL A CA 1
ATOM 893 C C . VAL A 1 104 ? -13.901 -8.162 20.344 1.00 94.75 104 VAL A C 1
ATOM 895 O O . VAL A 1 104 ? -13.442 -7.749 21.407 1.00 94.75 104 VAL A O 1
ATOM 898 N N . THR A 1 105 ? -13.263 -9.024 19.561 1.00 96.00 105 THR A N 1
ATOM 899 C CA . THR A 1 105 ? -11.931 -9.579 19.839 1.00 96.00 105 THR A CA 1
ATOM 900 C C . THR A 1 105 ? -10.858 -9.038 18.905 1.00 96.00 105 THR A C 1
ATOM 902 O O . THR A 1 105 ? -9.685 -9.125 19.242 1.00 96.00 105 THR A O 1
ATOM 905 N N . GLY A 1 106 ? -11.238 -8.438 17.776 1.00 96.69 106 GLY A N 1
ATOM 906 C CA . GLY A 1 106 ? -10.285 -7.910 16.807 1.00 96.69 106 GLY A CA 1
ATOM 907 C C . GLY A 1 106 ? -10.951 -7.229 15.618 1.00 96.69 106 GLY A C 1
ATOM 908 O O . GLY A 1 106 ? -12.171 -7.028 15.595 1.00 96.69 106 GLY A O 1
ATOM 909 N N . PHE A 1 107 ? -10.136 -6.892 14.625 1.00 97.62 107 PHE A N 1
ATOM 910 C CA . PHE A 1 107 ? -10.552 -6.215 13.402 1.00 97.62 107 PHE A CA 1
ATOM 911 C C . PHE A 1 107 ? -9.908 -6.846 12.173 1.00 97.62 107 PHE A C 1
ATOM 913 O O . PHE A 1 107 ? -8.729 -7.197 12.185 1.00 97.62 107 PHE A O 1
ATOM 920 N N . ILE A 1 108 ? -10.677 -6.913 11.090 1.00 97.62 108 ILE A N 1
ATOM 921 C CA . ILE A 1 108 ? -10.196 -7.310 9.769 1.00 97.62 108 ILE A CA 1
ATOM 922 C C . ILE A 1 108 ? -10.304 -6.100 8.858 1.00 97.62 108 ILE A C 1
ATOM 924 O O . ILE A 1 108 ? -11.387 -5.558 8.686 1.00 97.62 108 ILE A O 1
ATOM 928 N N . PHE A 1 109 ? -9.195 -5.701 8.253 1.00 97.88 109 PHE A N 1
ATOM 929 C CA . PHE A 1 109 ? -9.118 -4.642 7.260 1.00 97.88 109 PHE A CA 1
ATOM 930 C C . PHE A 1 109 ? -8.954 -5.238 5.864 1.00 97.88 109 PHE A C 1
ATOM 932 O O . PHE A 1 109 ? -8.094 -6.091 5.633 1.00 97.88 109 PHE A O 1
ATOM 939 N N . TYR A 1 110 ? -9.746 -4.742 4.922 1.00 97.19 110 TYR A N 1
ATOM 940 C CA . TYR A 1 110 ? -9.694 -5.074 3.503 1.00 97.19 110 TYR A CA 1
ATOM 941 C C . TYR A 1 110 ? -9.131 -3.888 2.737 1.00 97.19 110 TYR A C 1
ATOM 943 O O . TYR A 1 110 ? -9.601 -2.765 2.908 1.00 97.19 110 TYR A O 1
ATOM 951 N N . ILE A 1 111 ? -8.124 -4.134 1.905 1.00 96.00 111 ILE A N 1
ATOM 952 C CA . ILE A 1 111 ? -7.306 -3.103 1.268 1.00 96.00 111 ILE A CA 1
ATOM 953 C C . ILE A 1 111 ? -7.427 -3.238 -0.247 1.00 96.00 111 ILE A C 1
ATOM 955 O O . ILE A 1 111 ? -7.210 -4.304 -0.822 1.00 96.00 111 ILE A O 1
ATOM 959 N N . THR A 1 112 ? -7.741 -2.132 -0.909 1.00 93.56 112 THR A N 1
ATOM 960 C CA . THR A 1 112 ? -7.847 -2.036 -2.369 1.00 93.56 112 THR A CA 1
ATOM 961 C C . THR A 1 112 ? -7.112 -0.802 -2.877 1.00 93.56 112 THR A C 1
ATOM 963 O O . THR A 1 112 ? -6.794 0.102 -2.110 1.00 93.56 112 THR A O 1
ATOM 966 N N . GLU A 1 113 ? -6.804 -0.746 -4.174 1.00 90.38 113 GLU A N 1
ATOM 967 C CA . GLU A 1 113 ? -6.227 0.469 -4.755 1.00 90.38 113 GLU A CA 1
ATOM 968 C C . GLU A 1 113 ? -7.253 1.600 -4.815 1.00 90.38 113 GLU A C 1
ATOM 970 O O . GLU A 1 113 ? -8.349 1.428 -5.358 1.00 90.38 113 GLU A O 1
ATOM 975 N N . ASN A 1 114 ? -6.853 2.793 -4.379 1.00 89.00 114 ASN A N 1
ATOM 976 C CA . ASN A 1 114 ? -7.648 3.986 -4.594 1.00 89.00 114 ASN A CA 1
ATOM 977 C C . ASN A 1 114 ? -7.455 4.493 -6.024 1.00 89.00 114 ASN A C 1
ATOM 979 O O . ASN A 1 114 ? -6.389 4.984 -6.400 1.00 89.00 114 ASN A O 1
ATOM 983 N N . GLN A 1 115 ? -8.492 4.363 -6.851 1.00 84.62 115 GLN A N 1
ATOM 984 C CA . GLN A 1 115 ? -8.451 4.908 -8.205 1.00 84.62 115 GLN A CA 1
ATOM 985 C C . GLN A 1 115 ? -8.581 6.433 -8.196 1.00 84.62 115 GLN A C 1
ATOM 987 O O . GLN A 1 115 ? -8.073 7.074 -9.111 1.00 84.62 115 GLN A O 1
ATOM 992 N N . ASP A 1 116 ? -9.202 7.033 -7.178 1.00 80.56 116 ASP A N 1
ATOM 993 C CA . ASP A 1 116 ? -9.561 8.454 -7.179 1.00 80.56 116 ASP A CA 1
ATOM 994 C C . ASP A 1 116 ? -8.325 9.351 -7.096 1.00 80.56 116 ASP A C 1
ATOM 996 O O . ASP A 1 116 ? -8.239 10.339 -7.829 1.00 80.56 116 ASP A O 1
ATOM 1000 N N . THR A 1 117 ? -7.320 8.924 -6.331 1.00 76.25 117 THR A N 1
ATOM 1001 C CA . THR A 1 117 ? -6.039 9.618 -6.127 1.00 76.25 117 THR A CA 1
ATOM 1002 C C . THR A 1 117 ? -5.015 9.373 -7.240 1.00 76.25 117 THR A C 1
ATOM 1004 O O . THR A 1 117 ? -3.948 9.993 -7.266 1.00 76.25 117 THR A O 1
ATOM 1007 N N . LYS A 1 118 ? -5.320 8.514 -8.227 1.00 74.56 118 LYS A N 1
ATOM 1008 C CA . LYS A 1 118 ? -4.461 8.355 -9.411 1.00 74.56 118 LYS A CA 1
ATOM 1009 C C . LYS A 1 118 ? -4.471 9.636 -10.249 1.00 74.56 118 LYS A C 1
ATOM 1011 O O . LYS A 1 118 ? -5.524 10.208 -10.531 1.00 74.56 118 LYS A O 1
ATOM 1016 N N . THR A 1 119 ? -3.293 10.036 -10.729 1.00 74.38 119 THR A N 1
ATOM 1017 C CA . THR A 1 119 ? -3.171 11.133 -11.699 1.00 74.38 119 THR A CA 1
ATOM 1018 C C . THR A 1 119 ? -3.976 10.824 -12.960 1.00 74.38 119 THR A C 1
ATOM 1020 O O . THR A 1 119 ? -4.102 9.660 -13.350 1.00 74.38 119 THR A O 1
ATOM 1023 N N . HIS A 1 120 ? -4.483 11.860 -13.636 1.00 73.25 120 HIS A N 1
ATOM 1024 C CA . HIS A 1 120 ? -5.242 11.697 -14.881 1.00 73.25 120 HIS A CA 1
ATOM 1025 C C . HIS A 1 120 ? -4.465 10.865 -15.917 1.00 73.25 120 HIS A C 1
ATOM 1027 O O . HIS A 1 120 ? -5.004 9.916 -16.476 1.00 73.25 120 HIS A O 1
ATOM 1033 N N . GLN A 1 121 ? -3.160 11.118 -16.065 1.00 69.69 121 GLN A N 1
ATOM 1034 C CA . GLN A 1 121 ? -2.273 10.327 -16.926 1.00 69.69 121 GLN A CA 1
ATOM 1035 C C . GLN A 1 121 ? -2.256 8.834 -16.565 1.00 69.69 121 GLN A C 1
ATOM 1037 O O . GLN A 1 121 ? -2.307 7.986 -17.453 1.00 69.69 121 GLN A O 1
ATOM 1042 N N . LYS A 1 122 ? -2.210 8.490 -15.269 1.00 76.69 122 LYS A N 1
ATOM 1043 C CA . LYS A 1 122 ? -2.227 7.091 -14.820 1.00 76.69 122 LYS A CA 1
ATOM 1044 C C . LYS A 1 122 ? -3.594 6.447 -15.071 1.00 76.69 122 LYS A C 1
ATOM 1046 O O . LYS A 1 122 ? -3.636 5.322 -15.546 1.00 76.69 122 LYS A O 1
ATOM 1051 N N . LYS A 1 123 ? -4.698 7.170 -14.842 1.00 76.62 123 LYS A N 1
ATOM 1052 C CA . LYS A 1 123 ? -6.062 6.699 -15.155 1.00 76.62 123 LYS A CA 1
ATOM 1053 C C . LYS A 1 123 ? -6.238 6.413 -16.648 1.00 76.62 123 LYS A C 1
ATOM 1055 O O . LYS A 1 123 ? -6.737 5.350 -17.008 1.00 76.62 123 LYS A O 1
ATOM 1060 N N . VAL A 1 124 ? -5.803 7.339 -17.506 1.00 77.25 124 VAL A N 1
ATOM 1061 C CA . VAL A 1 124 ? -5.849 7.186 -18.968 1.00 77.25 124 VAL A CA 1
ATOM 1062 C C . VAL A 1 124 ? -4.999 5.995 -19.398 1.00 77.25 124 VAL A C 1
ATOM 1064 O O . VAL A 1 124 ? -5.505 5.124 -20.098 1.00 77.25 124 VAL A O 1
ATOM 1067 N N . ARG A 1 125 ? -3.756 5.890 -18.913 1.00 80.44 125 ARG A N 1
ATOM 1068 C CA . ARG A 1 125 ? -2.882 4.745 -19.199 1.00 80.44 125 ARG A CA 1
ATOM 1069 C C . ARG A 1 125 ? -3.512 3.416 -18.780 1.00 80.44 125 ARG A C 1
ATOM 1071 O O . ARG A 1 125 ? -3.553 2.506 -19.595 1.00 80.44 125 ARG A O 1
ATOM 1078 N N . ASP A 1 126 ? -4.039 3.313 -17.559 1.00 81.19 126 ASP A N 1
ATOM 1079 C CA . ASP A 1 126 ? -4.664 2.086 -17.044 1.00 81.19 126 ASP A CA 1
ATOM 1080 C C . ASP A 1 126 ? -5.938 1.709 -17.832 1.00 81.19 126 ASP A C 1
ATOM 1082 O O . ASP A 1 126 ? -6.297 0.532 -17.904 1.00 81.19 126 ASP A O 1
ATOM 1086 N N . LYS A 1 127 ? -6.657 2.692 -18.396 1.00 82.25 127 LYS A N 1
ATOM 1087 C CA . LYS A 1 127 ? -7.822 2.462 -19.266 1.00 82.25 127 LYS A CA 1
ATOM 1088 C C . LYS A 1 127 ? -7.390 1.986 -20.654 1.00 82.25 127 LYS A C 1
ATOM 1090 O O . LYS A 1 127 ? -7.964 1.027 -21.157 1.00 82.25 127 LYS A O 1
ATOM 1095 N N . VAL A 1 128 ? -6.367 2.616 -21.235 1.00 81.88 128 VAL A N 1
ATOM 1096 C CA . VAL A 1 128 ? -5.785 2.221 -22.527 1.00 81.88 128 VAL A CA 1
ATOM 1097 C C . VAL A 1 128 ? -5.191 0.817 -22.441 1.00 81.88 128 VAL A C 1
ATOM 1099 O O . VAL A 1 128 ? -5.512 -0.011 -23.277 1.00 81.88 128 VAL A O 1
ATOM 1102 N N . GLU A 1 129 ? -4.407 0.514 -21.405 1.00 82.00 129 GLU A N 1
ATOM 1103 C CA . GLU A 1 129 ? -3.764 -0.796 -21.217 1.00 82.00 129 GLU A CA 1
ATOM 1104 C C . GLU A 1 129 ? -4.792 -1.920 -20.979 1.00 82.00 129 GLU A C 1
ATOM 1106 O O . GLU A 1 129 ? -4.544 -3.061 -21.348 1.00 82.00 129 GLU A O 1
ATOM 1111 N N . ARG A 1 130 ? -5.971 -1.608 -20.415 1.00 82.88 130 ARG A N 1
ATOM 1112 C CA . ARG A 1 130 ? -7.089 -2.562 -20.298 1.00 82.88 130 ARG A CA 1
ATOM 1113 C C . ARG A 1 130 ? -7.861 -2.762 -21.599 1.00 82.88 130 ARG A C 1
ATOM 1115 O O . ARG A 1 130 ? -8.245 -3.886 -21.892 1.00 82.88 130 ARG A O 1
ATOM 1122 N N . ALA A 1 131 ? -8.128 -1.687 -22.339 1.00 82.56 131 ALA A N 1
ATOM 1123 C CA . ALA A 1 131 ? -8.855 -1.759 -23.607 1.00 82.56 131 ALA A CA 1
ATOM 1124 C C . ALA A 1 131 ? -7.998 -2.369 -24.728 1.00 82.56 131 ALA A C 1
ATOM 1126 O O . ALA A 1 131 ? -8.507 -3.087 -25.581 1.00 82.56 131 ALA A O 1
ATOM 1127 N N . PHE A 1 132 ? -6.695 -2.101 -24.693 1.00 79.00 132 PHE A N 1
ATOM 1128 C CA . PHE A 1 132 ? -5.705 -2.544 -25.664 1.00 79.00 132 PHE A CA 1
ATOM 1129 C C . PHE A 1 132 ? -4.522 -3.155 -24.907 1.00 79.00 132 PHE A C 1
ATOM 1131 O O . PHE A 1 132 ? -3.498 -2.488 -24.709 1.00 79.00 132 PHE A O 1
ATOM 1138 N N . PRO A 1 133 ? -4.659 -4.405 -24.426 1.00 78.56 133 PRO A N 1
ATOM 1139 C CA . PRO A 1 133 ? -3.567 -5.074 -23.748 1.00 78.56 133 PRO A CA 1
ATOM 1140 C C . PRO A 1 133 ? -2.370 -5.192 -24.700 1.00 78.56 133 PRO A C 1
ATOM 1142 O O . PRO A 1 133 ? -2.535 -5.493 -25.887 1.00 78.56 133 PRO A O 1
ATOM 1145 N N . PRO A 1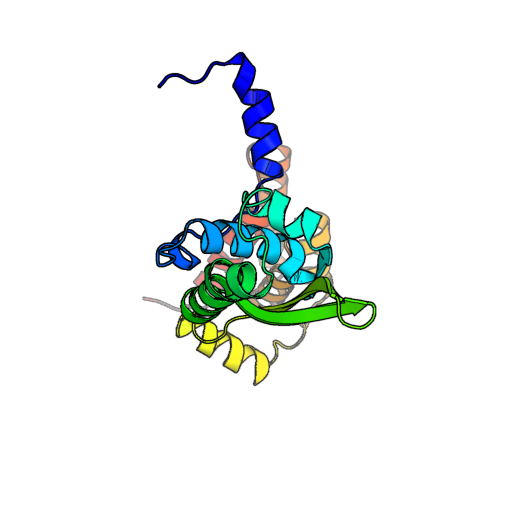 134 ? -1.147 -4.944 -24.213 1.00 78.00 134 PRO A N 1
ATOM 1146 C CA . PRO A 1 134 ? 0.031 -4.960 -25.061 1.00 78.00 134 PRO A CA 1
ATOM 1147 C C . PRO A 1 134 ? 0.279 -6.388 -25.589 1.00 78.00 134 PRO A C 1
ATOM 1149 O O . PRO A 1 134 ? 0.661 -7.276 -24.832 1.00 78.00 134 PRO A O 1
ATOM 1152 N N . GLN A 1 135 ? 0.144 -6.603 -26.905 1.00 81.19 135 GLN A N 1
ATOM 1153 C CA . GLN A 1 135 ? 0.341 -7.909 -27.575 1.00 81.19 135 GLN A CA 1
ATOM 1154 C C . GLN A 1 135 ? 1.756 -8.476 -27.395 1.00 81.19 135 GLN A C 1
ATOM 1156 O O . GLN A 1 135 ? 2.681 -7.719 -27.629 1.00 81.19 135 GLN A O 1
ATOM 1161 N N . PRO A 1 136 ? 1.988 -9.744 -27.036 1.00 83.50 136 PRO A N 1
ATOM 1162 C CA . PRO A 1 136 ? 3.343 -10.259 -26.785 1.00 83.50 136 PRO A CA 1
ATOM 1163 C C . PRO A 1 136 ? 4.349 -9.884 -27.898 1.00 83.50 136 PRO A C 1
ATOM 1165 O O . PRO A 1 136 ? 3.956 -9.811 -29.064 1.00 83.50 136 PRO A O 1
ATOM 1168 N N . PRO A 1 137 ? 5.623 -9.594 -27.561 1.00 86.88 137 PRO A N 1
ATOM 1169 C CA . PRO A 1 137 ? 6.622 -9.255 -28.573 1.00 86.88 137 PRO A CA 1
ATOM 1170 C C . PRO A 1 137 ? 6.758 -10.398 -29.584 1.00 86.88 137 PRO A C 1
ATOM 1172 O O . PRO A 1 137 ? 6.753 -11.564 -29.189 1.00 86.88 137 PRO A O 1
ATOM 1175 N N . LYS A 1 138 ? 6.912 -10.076 -30.876 1.00 87.00 138 LYS A N 1
ATOM 1176 C CA . LYS A 1 138 ? 7.048 -11.104 -31.924 1.00 87.00 138 LYS A CA 1
ATOM 1177 C C . LYS A 1 138 ? 8.278 -11.989 -31.750 1.00 87.00 138 LYS A C 1
ATOM 1179 O O . LYS A 1 138 ? 8.254 -13.136 -32.178 1.00 87.00 138 LYS A O 1
ATOM 1184 N N . ASN A 1 139 ? 9.318 -11.465 -31.104 1.00 86.19 139 ASN A N 1
ATOM 1185 C CA . ASN A 1 139 ? 10.496 -12.217 -30.695 1.00 86.19 139 ASN A CA 1
ATOM 1186 C C . ASN A 1 139 ? 10.573 -12.292 -29.154 1.00 86.19 139 ASN A C 1
ATOM 1188 O O . ASN A 1 139 ? 11.137 -11.394 -28.514 1.00 86.19 139 ASN A O 1
ATOM 1192 N N . PRO A 1 140 ? 9.989 -13.335 -28.535 1.00 88.44 140 PRO A N 1
ATOM 1193 C CA . PRO A 1 140 ? 10.062 -13.545 -27.092 1.00 88.44 140 PRO A CA 1
ATOM 1194 C C . PRO A 1 140 ? 11.483 -13.816 -26.589 1.00 88.44 140 PRO A C 1
ATOM 1196 O O . PRO A 1 140 ? 11.800 -13.438 -25.460 1.00 88.44 140 PRO A O 1
ATOM 1199 N N . ASP A 1 141 ? 12.347 -14.412 -27.413 1.00 92.00 141 ASP A N 1
ATOM 1200 C CA . ASP A 1 141 ? 13.705 -14.804 -27.019 1.00 92.00 141 ASP A CA 1
ATOM 1201 C C . ASP A 1 141 ? 14.573 -13.581 -26.724 1.00 92.00 141 ASP A C 1
ATOM 1203 O O . ASP A 1 141 ? 15.327 -13.552 -25.749 1.00 92.00 141 ASP A O 1
ATOM 1207 N N . PHE A 1 142 ? 14.406 -12.514 -27.509 1.00 90.81 142 PHE A N 1
ATOM 1208 C CA . PHE A 1 142 ? 15.077 -11.247 -27.239 1.00 90.81 142 PHE A CA 1
ATOM 1209 C C . PHE A 1 142 ? 14.630 -10.643 -25.895 1.00 90.81 142 PHE A C 1
ATOM 1211 O O . PHE A 1 142 ? 15.460 -10.187 -25.105 1.00 90.81 142 PHE A O 1
ATOM 1218 N N . ALA A 1 143 ? 13.331 -10.699 -25.575 1.00 90.94 143 ALA A N 1
ATOM 1219 C CA . ALA A 1 143 ? 12.831 -10.267 -24.270 1.00 90.94 143 ALA A CA 1
ATOM 1220 C C . ALA A 1 143 ? 13.370 -11.146 -23.128 1.00 90.94 143 ALA A C 1
ATOM 1222 O O . ALA A 1 143 ? 13.710 -10.624 -22.064 1.00 90.94 143 ALA A O 1
ATOM 1223 N N . LEU A 1 144 ? 13.476 -12.462 -23.335 1.00 92.19 144 LEU A N 1
ATOM 1224 C CA . LEU A 1 144 ? 14.022 -13.395 -22.352 1.00 92.19 144 LEU A CA 1
ATOM 1225 C C . LEU A 1 144 ? 15.487 -13.077 -22.039 1.00 92.19 144 LEU A C 1
ATOM 1227 O O . LEU A 1 144 ? 15.830 -12.889 -20.872 1.00 92.19 144 LEU A O 1
ATOM 1231 N N . ARG A 1 145 ? 16.321 -12.878 -23.065 1.00 92.12 145 ARG A N 1
ATOM 1232 C CA . ARG A 1 145 ? 17.733 -12.499 -22.891 1.00 92.12 145 ARG A CA 1
ATOM 1233 C C . ARG A 1 145 ? 17.898 -11.188 -22.127 1.00 92.12 145 ARG A C 1
ATOM 1235 O O . ARG A 1 145 ? 18.714 -11.107 -21.211 1.00 92.12 145 ARG A O 1
ATOM 1242 N N . LEU A 1 146 ? 17.080 -10.171 -22.412 1.00 92.12 146 LEU A N 1
ATOM 1243 C CA . LEU A 1 146 ? 17.100 -8.912 -21.651 1.00 92.12 146 LEU A CA 1
ATOM 1244 C C . LEU A 1 146 ? 16.783 -9.115 -20.159 1.00 92.12 146 LEU A C 1
ATOM 1246 O O . LEU A 1 146 ? 17.359 -8.439 -19.301 1.00 92.12 146 LEU A O 1
ATOM 1250 N N . ARG A 1 147 ? 15.875 -10.040 -19.832 1.00 92.94 147 ARG A N 1
ATOM 1251 C CA . ARG A 1 147 ? 15.528 -10.366 -18.440 1.00 92.94 147 ARG A CA 1
ATOM 1252 C C . ARG A 1 147 ? 16.658 -11.121 -17.750 1.00 92.94 147 ARG A C 1
ATOM 1254 O O . ARG A 1 147 ? 17.035 -10.769 -16.634 1.00 92.94 147 ARG A O 1
ATOM 1261 N N . GLU A 1 148 ? 17.200 -12.141 -18.404 1.00 91.94 148 GLU A N 1
ATOM 1262 C CA . GLU A 1 148 ? 18.159 -13.062 -17.796 1.00 91.94 148 GLU A CA 1
ATOM 1263 C C . GLU A 1 148 ? 19.573 -12.486 -17.737 1.00 91.94 148 GLU A C 1
ATOM 1265 O O . GLU A 1 148 ? 20.170 -12.441 -16.654 1.00 91.94 148 GLU A O 1
ATOM 1270 N N . GLU A 1 149 ? 20.083 -11.995 -18.866 1.00 91.19 149 GLU A N 1
ATOM 1271 C CA . GLU A 1 149 ? 21.454 -11.498 -18.991 1.00 91.19 149 GLU A CA 1
ATOM 1272 C C . GLU A 1 149 ? 21.588 -10.077 -18.439 1.00 91.19 149 GLU A C 1
ATOM 1274 O O . GLU A 1 149 ? 22.534 -9.776 -17.714 1.00 91.19 149 GLU A O 1
ATOM 1279 N N . PHE A 1 150 ? 20.615 -9.207 -18.725 1.00 90.88 150 PHE A N 1
ATOM 1280 C CA . PHE A 1 150 ? 20.697 -7.781 -18.387 1.00 90.88 150 PHE A CA 1
ATOM 1281 C C . PHE A 1 150 ? 19.871 -7.382 -17.162 1.00 90.88 150 PHE A C 1
ATOM 1283 O O . PHE A 1 150 ? 19.888 -6.217 -16.766 1.00 90.88 150 PHE A O 1
ATOM 1290 N N . LYS A 1 151 ? 19.167 -8.327 -16.523 1.00 89.75 151 LYS A N 1
ATOM 1291 C CA . LYS A 1 151 ? 18.338 -8.093 -15.323 1.00 89.75 151 LYS A CA 1
ATOM 1292 C C . LYS A 1 151 ? 17.274 -7.004 -15.526 1.00 89.75 151 LYS A C 1
ATOM 1294 O O . LYS A 1 151 ? 16.928 -6.272 -14.596 1.00 89.75 151 LYS A O 1
ATOM 1299 N N . VAL A 1 152 ? 16.761 -6.866 -16.749 1.00 91.31 152 VAL A N 1
ATOM 1300 C CA . VAL A 1 152 ? 15.661 -5.948 -17.074 1.00 91.31 152 VAL A CA 1
ATOM 1301 C C . VAL A 1 152 ? 14.341 -6.544 -16.574 1.00 91.31 152 VAL A C 1
ATOM 1303 O O . VAL A 1 152 ? 14.107 -7.744 -16.702 1.00 91.31 152 VAL A O 1
ATOM 1306 N N . SER A 1 153 ? 13.447 -5.726 -16.003 1.00 90.62 153 SER A N 1
ATOM 1307 C CA . SER A 1 153 ? 12.157 -6.242 -15.517 1.00 90.62 153 SER A CA 1
ATOM 1308 C C . SER A 1 153 ? 11.300 -6.811 -16.663 1.00 90.62 153 SER A C 1
ATOM 1310 O O . SER A 1 153 ? 11.378 -6.298 -17.783 1.00 90.62 153 SER A O 1
ATOM 1312 N N . PRO A 1 154 ? 10.419 -7.802 -16.413 1.00 89.69 154 PRO A N 1
ATOM 1313 C CA . PRO A 1 154 ? 9.643 -8.450 -17.474 1.00 89.69 154 PRO A CA 1
ATOM 1314 C C . PRO A 1 154 ? 8.871 -7.471 -18.367 1.00 89.69 154 PRO A C 1
ATOM 1316 O O . PRO A 1 154 ? 8.966 -7.532 -19.591 1.00 89.69 154 PRO A O 1
ATOM 1319 N N . LYS A 1 155 ? 8.197 -6.488 -17.754 1.00 87.69 155 LYS A N 1
ATOM 1320 C CA . LYS A 1 155 ? 7.434 -5.453 -18.470 1.00 87.69 155 LYS A CA 1
ATOM 1321 C C . LYS A 1 155 ? 8.323 -4.567 -19.347 1.00 87.69 155 LYS A C 1
ATOM 1323 O O . LYS A 1 155 ? 7.921 -4.165 -20.434 1.00 87.69 155 LYS A O 1
ATOM 1328 N N . GLN A 1 156 ? 9.518 -4.234 -18.866 1.00 89.38 156 GLN A N 1
ATOM 1329 C CA . GLN A 1 156 ? 10.476 -3.419 -19.609 1.00 89.38 156 GLN A CA 1
ATOM 1330 C C . GLN A 1 156 ? 11.101 -4.196 -20.767 1.00 89.38 156 GLN A C 1
ATOM 1332 O O . GLN A 1 156 ? 11.262 -3.632 -21.844 1.00 89.38 156 GLN A O 1
ATOM 1337 N N . ALA A 1 157 ? 11.414 -5.474 -20.564 1.00 91.38 157 ALA A N 1
ATOM 1338 C CA . ALA A 1 157 ? 11.951 -6.336 -21.607 1.00 91.38 157 ALA A CA 1
ATOM 1339 C C . ALA A 1 157 ? 10.949 -6.516 -22.755 1.00 91.38 157 ALA A C 1
ATOM 1341 O O . ALA A 1 157 ? 11.316 -6.330 -23.909 1.00 91.38 157 ALA A O 1
ATOM 1342 N N . ASP A 1 158 ? 9.669 -6.744 -22.444 1.00 90.62 158 ASP A N 1
ATOM 1343 C CA . ASP A 1 158 ? 8.619 -6.836 -23.468 1.00 90.62 158 ASP A CA 1
ATOM 1344 C C . ASP A 1 158 ? 8.437 -5.527 -24.224 1.00 90.62 158 ASP A C 1
ATOM 1346 O O . ASP A 1 158 ? 8.187 -5.527 -25.428 1.00 90.62 158 ASP A O 1
ATOM 1350 N N . GLN A 1 159 ? 8.556 -4.397 -23.525 1.00 88.38 159 GLN A N 1
ATOM 1351 C CA . GLN A 1 159 ? 8.497 -3.086 -24.155 1.00 88.38 159 GLN A CA 1
ATOM 1352 C C . GLN A 1 159 ? 9.670 -2.880 -25.123 1.00 88.38 159 GLN A C 1
ATOM 1354 O O . GLN A 1 159 ? 9.463 -2.386 -26.229 1.00 88.38 159 GLN A O 1
ATOM 1359 N N . LEU A 1 160 ? 10.887 -3.247 -24.720 1.00 90.31 160 LEU A N 1
ATOM 1360 C CA . LEU A 1 160 ? 12.072 -3.129 -25.567 1.00 90.31 160 LEU A CA 1
ATOM 1361 C C . LEU A 1 160 ? 12.017 -4.075 -26.763 1.00 90.31 160 LEU A C 1
ATOM 1363 O O . LEU A 1 160 ? 12.342 -3.650 -27.863 1.00 90.31 160 LEU A O 1
ATOM 1367 N N . ALA A 1 161 ? 11.561 -5.311 -26.572 1.00 91.38 161 ALA A N 1
ATOM 1368 C CA . ALA A 1 161 ? 11.451 -6.277 -27.657 1.00 91.38 161 ALA A CA 1
ATOM 1369 C C . ALA A 1 161 ? 10.465 -5.835 -28.746 1.00 91.38 161 ALA A C 1
ATOM 1371 O O . ALA A 1 161 ? 10.722 -6.056 -29.920 1.00 91.38 161 ALA A O 1
ATOM 1372 N N . ARG A 1 162 ? 9.388 -5.126 -28.384 1.00 89.38 162 ARG A N 1
ATOM 1373 C CA . ARG A 1 162 ? 8.500 -4.484 -29.374 1.00 89.38 162 ARG A CA 1
ATOM 1374 C C . ARG A 1 162 ? 9.148 -3.277 -30.044 1.00 89.38 162 ARG A C 1
ATOM 1376 O O . ARG A 1 162 ? 8.949 -3.046 -31.226 1.00 89.38 162 ARG A O 1
ATOM 1383 N N . LEU A 1 163 ? 9.884 -2.467 -29.280 1.00 89.06 163 LEU A N 1
ATOM 1384 C CA . LEU A 1 163 ? 10.516 -1.248 -29.798 1.00 89.06 163 LEU A CA 1
ATOM 1385 C C . LEU A 1 163 ? 11.602 -1.561 -30.841 1.00 89.06 163 LEU A C 1
ATOM 1387 O O . LEU A 1 163 ? 11.766 -0.831 -31.820 1.00 89.06 163 LEU A O 1
ATOM 1391 N N . TRP A 1 164 ? 12.340 -2.643 -30.603 1.00 90.50 164 TRP A N 1
ATOM 1392 C CA . TRP A 1 164 ? 13.446 -3.113 -31.434 1.00 90.50 164 TRP A CA 1
ATOM 1393 C C . TRP A 1 164 ? 13.049 -4.232 -32.394 1.00 90.50 164 TRP A C 1
ATOM 1395 O O . TRP A 1 164 ? 13.928 -4.860 -32.976 1.00 90.50 164 TRP A O 1
ATOM 1405 N N . GLU A 1 165 ? 11.752 -4.467 -32.576 1.00 88.38 165 GLU A N 1
ATOM 1406 C CA . GLU A 1 165 ? 11.252 -5.500 -33.476 1.00 88.38 165 GLU A CA 1
ATOM 1407 C C . GLU A 1 165 ? 11.800 -5.292 -34.900 1.00 88.38 165 GLU A C 1
ATOM 1409 O O . GLU A 1 165 ? 11.689 -4.201 -35.468 1.00 88.38 165 GLU A O 1
ATOM 1414 N N . GLY A 1 166 ? 12.444 -6.324 -35.452 1.00 86.06 166 GLY A N 1
ATOM 1415 C CA . GLY A 1 166 ? 13.097 -6.284 -36.766 1.00 86.06 166 GLY A CA 1
ATOM 1416 C C . GLY A 1 166 ? 14.425 -5.511 -36.812 1.00 86.06 166 GLY A C 1
ATOM 1417 O O . GLY A 1 166 ? 15.018 -5.376 -37.883 1.00 86.06 166 GLY A O 1
ATOM 1418 N N . ARG A 1 167 ? 14.904 -4.986 -35.677 1.00 88.88 167 ARG A N 1
ATOM 1419 C CA . ARG A 1 167 ? 16.171 -4.240 -35.525 1.00 88.88 167 ARG A CA 1
ATOM 1420 C C . ARG A 1 167 ? 17.008 -4.746 -34.348 1.00 88.88 167 ARG A C 1
ATOM 1422 O O . ARG A 1 167 ? 17.890 -4.046 -33.850 1.00 88.88 167 ARG A O 1
ATOM 1429 N N . GLU A 1 168 ? 16.778 -5.973 -33.906 1.00 88.56 168 GLU A N 1
ATOM 1430 C CA . GLU A 1 168 ? 17.408 -6.565 -32.726 1.00 88.56 168 GLU A CA 1
ATOM 1431 C C . GLU A 1 168 ? 18.937 -6.601 -32.866 1.00 88.56 168 GLU A C 1
ATOM 1433 O O . GLU A 1 168 ? 19.657 -6.293 -31.919 1.00 88.56 168 GLU A O 1
ATOM 1438 N N . ALA A 1 169 ? 19.452 -6.848 -34.075 1.00 87.38 169 ALA A N 1
ATOM 1439 C CA . ALA A 1 169 ? 20.889 -6.841 -34.360 1.00 87.38 169 ALA A CA 1
ATOM 1440 C C . ALA A 1 169 ? 21.572 -5.491 -34.059 1.00 87.38 169 ALA A C 1
ATOM 1442 O O . ALA A 1 169 ? 22.763 -5.443 -33.747 1.00 87.38 169 ALA A O 1
ATOM 1443 N N . GLN A 1 170 ? 20.840 -4.378 -34.144 1.00 87.56 170 GLN A N 1
ATOM 1444 C CA . GLN A 1 170 ? 21.358 -3.067 -33.756 1.00 87.56 170 GLN A CA 1
ATOM 1445 C C . GLN A 1 170 ? 21.356 -2.907 -32.236 1.00 87.56 170 GLN A C 1
ATOM 1447 O O . GLN A 1 170 ? 22.341 -2.427 -31.672 1.00 87.56 170 GLN A O 1
ATOM 1452 N N . ALA A 1 171 ? 20.294 -3.372 -31.570 1.00 88.56 171 ALA A N 1
ATOM 1453 C CA . ALA A 1 171 ? 20.206 -3.398 -30.114 1.00 88.56 171 ALA A CA 1
ATOM 1454 C C . ALA A 1 171 ? 21.373 -4.187 -29.490 1.00 88.56 171 ALA A C 1
ATOM 1456 O O . ALA A 1 171 ? 21.964 -3.735 -28.508 1.00 88.56 171 ALA A O 1
ATOM 1457 N N . GLU A 1 172 ? 21.775 -5.304 -30.106 1.00 88.94 172 GLU A N 1
ATOM 1458 C CA . GLU A 1 172 ? 22.912 -6.133 -29.672 1.00 88.94 172 GLU A CA 1
ATOM 1459 C C . GLU A 1 172 ? 24.234 -5.354 -29.591 1.00 88.94 172 GLU A C 1
ATOM 1461 O O . GLU A 1 172 ? 25.031 -5.573 -28.678 1.00 88.94 172 GLU A O 1
ATOM 1466 N N . LYS A 1 173 ? 24.464 -4.372 -30.475 1.00 89.94 173 LYS A N 1
ATOM 1467 C CA . LYS A 1 173 ? 25.678 -3.533 -30.426 1.00 89.94 173 LYS A CA 1
ATOM 1468 C C . LYS A 1 173 ? 25.743 -2.717 -29.136 1.00 89.94 173 LYS A C 1
ATOM 1470 O O . LYS A 1 173 ? 26.809 -2.580 -28.529 1.00 89.94 173 LYS A O 1
ATOM 1475 N N . PHE A 1 174 ? 24.599 -2.192 -28.700 1.00 89.50 174 PHE A N 1
ATOM 1476 C CA . PHE A 1 174 ? 24.491 -1.464 -27.440 1.00 89.50 174 PHE A CA 1
ATOM 1477 C C . PHE A 1 174 ? 24.607 -2.412 -26.248 1.00 89.50 174 PHE A C 1
ATOM 1479 O O . PHE A 1 174 ? 25.336 -2.106 -25.309 1.00 89.50 174 PHE A O 1
ATOM 1486 N N . LEU A 1 175 ? 23.963 -3.580 -26.303 1.00 89.75 175 LEU A N 1
ATOM 1487 C CA . LEU A 1 175 ? 24.047 -4.605 -25.260 1.00 89.75 175 LEU A CA 1
ATOM 1488 C C . LEU A 1 175 ? 25.488 -5.076 -25.025 1.00 89.75 175 LEU A C 1
ATOM 1490 O O . LEU A 1 175 ? 25.940 -5.119 -23.881 1.00 89.75 175 LEU A O 1
ATOM 1494 N N . ALA A 1 176 ? 26.250 -5.328 -26.090 1.00 89.06 176 ALA A N 1
ATOM 1495 C CA . ALA A 1 176 ? 27.658 -5.714 -26.006 1.00 89.06 176 ALA A CA 1
ATOM 1496 C C . ALA A 1 176 ? 28.541 -4.619 -25.384 1.00 89.06 176 ALA A C 1
ATOM 1498 O O . ALA A 1 176 ? 29.501 -4.910 -24.669 1.00 89.06 176 ALA A O 1
ATOM 1499 N N . ARG A 1 177 ? 28.236 -3.341 -25.641 1.00 86.62 177 ARG A N 1
ATOM 1500 C CA . ARG A 1 177 ? 28.910 -2.217 -24.976 1.00 86.62 177 ARG A CA 1
ATOM 1501 C C . ARG A 1 177 ? 28.557 -2.163 -23.489 1.00 86.62 177 ARG A C 1
ATOM 1503 O O . ARG A 1 177 ? 29.452 -2.100 -22.659 1.00 86.62 177 ARG A O 1
ATOM 1510 N N . ILE A 1 178 ? 27.271 -2.248 -23.162 1.00 86.94 178 ILE A N 1
ATOM 1511 C CA . ILE A 1 178 ? 26.771 -2.177 -21.783 1.00 86.94 178 ILE A CA 1
ATOM 1512 C C . ILE A 1 178 ? 27.338 -3.312 -20.927 1.00 86.94 178 ILE A C 1
ATOM 1514 O O . ILE A 1 178 ? 27.710 -3.084 -19.778 1.00 86.94 178 ILE A O 1
ATOM 1518 N N . LYS A 1 179 ? 27.429 -4.522 -21.486 1.00 85.81 179 LYS A N 1
ATOM 1519 C CA . LYS A 1 179 ? 28.005 -5.684 -20.805 1.00 85.81 179 LYS A CA 1
ATOM 1520 C C . LYS A 1 179 ? 29.476 -5.452 -20.444 1.00 85.81 179 LYS A C 1
ATOM 1522 O O . LYS A 1 179 ? 29.836 -5.629 -19.285 1.00 85.81 179 LYS A O 1
ATOM 1527 N N . ARG A 1 180 ? 30.277 -4.943 -21.389 1.00 84.12 180 ARG A N 1
ATOM 1528 C CA . ARG A 1 180 ? 31.683 -4.567 -21.145 1.00 84.12 180 ARG A CA 1
ATOM 1529 C C . ARG A 1 180 ? 31.821 -3.493 -20.064 1.00 84.12 180 ARG A C 1
ATOM 1531 O O . ARG A 1 180 ? 32.624 -3.646 -19.151 1.00 84.12 180 ARG A O 1
ATOM 1538 N N . ASP A 1 181 ? 31.011 -2.439 -20.132 1.00 81.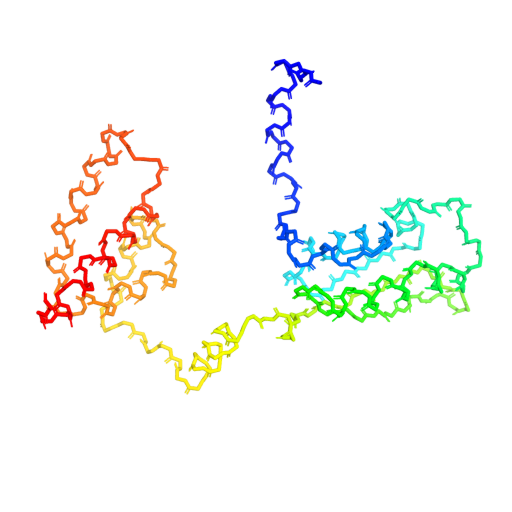00 181 ASP A N 1
ATOM 1539 C CA . ASP A 1 181 ? 31.059 -1.329 -19.168 1.00 81.00 181 ASP A CA 1
ATOM 1540 C C . ASP A 1 181 ? 30.651 -1.776 -17.745 1.00 81.00 181 ASP A C 1
ATOM 1542 O O . ASP A 1 181 ? 31.132 -1.238 -16.742 1.00 81.00 181 ASP A O 1
ATOM 1546 N N . HIS A 1 182 ? 29.771 -2.777 -17.644 1.00 80.06 182 HIS A N 1
ATOM 1547 C CA . HIS A 1 182 ? 29.377 -3.391 -16.378 1.00 80.06 182 HIS A CA 1
ATOM 1548 C C . HIS A 1 182 ? 30.458 -4.322 -15.815 1.00 80.06 182 HIS A C 1
ATOM 1550 O O . HIS A 1 182 ? 30.759 -4.247 -14.626 1.00 80.06 182 HIS A O 1
ATOM 1556 N N . GLU A 1 183 ? 31.069 -5.162 -16.652 1.00 78.12 183 GLU A N 1
ATOM 1557 C CA . GLU A 1 183 ? 32.197 -6.027 -16.271 1.00 78.12 183 GLU A CA 1
ATOM 1558 C C . GLU A 1 183 ? 33.412 -5.208 -15.799 1.00 78.12 183 GLU A C 1
ATOM 1560 O O . GLU A 1 183 ? 34.098 -5.608 -14.864 1.00 78.12 183 GLU A O 1
ATOM 1565 N N . ALA A 1 184 ? 33.612 -4.008 -16.354 1.00 78.00 184 ALA A N 1
ATOM 1566 C CA . ALA A 1 184 ? 34.624 -3.045 -15.914 1.00 78.00 184 ALA A CA 1
ATOM 1567 C C . ALA A 1 184 ? 34.283 -2.316 -14.590 1.00 78.00 184 ALA A C 1
ATOM 1569 O O . ALA A 1 184 ? 34.999 -1.402 -14.184 1.00 78.00 184 ALA A O 1
ATOM 1570 N N . GLY A 1 185 ? 33.172 -2.655 -13.923 1.00 72.06 185 GLY A N 1
ATOM 1571 C CA . GLY A 1 185 ? 32.798 -2.115 -12.608 1.00 72.06 185 GLY A CA 1
ATOM 1572 C C . GLY A 1 185 ? 32.307 -0.661 -12.606 1.00 72.06 185 GLY A C 1
ATOM 1573 O O . GLY A 1 185 ? 32.096 -0.080 -11.542 1.00 72.06 185 GLY A O 1
ATOM 1574 N N . THR A 1 186 ? 32.087 -0.057 -13.778 1.00 64.44 186 THR A N 1
ATOM 1575 C CA . THR A 1 186 ? 31.713 1.367 -13.900 1.00 64.44 186 THR A CA 1
ATOM 1576 C C . THR A 1 186 ? 30.208 1.606 -13.671 1.00 64.44 186 THR A C 1
ATOM 1578 O O . THR A 1 186 ? 29.770 2.735 -13.441 1.00 64.44 186 THR A O 1
ATOM 1581 N N . VAL A 1 187 ? 29.383 0.549 -13.679 1.00 62.44 187 VAL A N 1
ATOM 1582 C CA . VAL A 1 187 ? 27.913 0.642 -13.645 1.00 62.44 187 VAL A CA 1
ATOM 1583 C C . VAL A 1 187 ? 27.319 -0.109 -12.453 1.00 62.44 187 VAL A C 1
ATOM 1585 O O . VAL A 1 187 ? 27.442 -1.321 -12.343 1.00 62.44 187 VAL A O 1
ATOM 1588 N N . LYS A 1 188 ? 26.566 0.604 -11.603 1.00 63.53 188 LYS A N 1
ATOM 1589 C CA . LYS A 1 188 ? 25.924 0.041 -10.396 1.00 63.53 188 LYS A CA 1
ATOM 1590 C C . LYS A 1 188 ? 24.580 -0.670 -10.643 1.00 63.53 188 LYS A C 1
ATOM 1592 O O . LYS A 1 188 ? 24.097 -1.366 -9.758 1.00 63.53 188 LYS A O 1
ATOM 1597 N N . SER A 1 189 ? 23.930 -0.471 -11.798 1.00 78.19 189 SER A N 1
ATOM 1598 C CA . SER A 1 189 ? 22.635 -1.102 -12.125 1.00 78.19 189 SER A CA 1
ATOM 1599 C C . SER A 1 189 ? 22.529 -1.463 -13.608 1.00 78.19 189 SER A C 1
ATOM 1601 O O . SER A 1 189 ? 22.221 -0.610 -14.444 1.00 78.19 189 SER A O 1
ATOM 1603 N N . LEU A 1 190 ? 22.753 -2.743 -13.920 1.00 85.38 190 LEU A N 1
ATOM 1604 C CA . LEU A 1 190 ? 22.717 -3.278 -15.283 1.00 85.38 190 LEU A CA 1
ATOM 1605 C C . LEU A 1 190 ? 21.336 -3.120 -15.937 1.00 85.38 190 LEU A C 1
ATOM 1607 O O . LEU A 1 190 ? 21.227 -2.541 -17.017 1.00 85.38 190 LEU A O 1
ATOM 1611 N N . GLY A 1 191 ? 20.266 -3.544 -15.257 1.00 86.25 191 GLY A N 1
ATOM 1612 C CA . GLY A 1 191 ? 18.911 -3.506 -15.819 1.00 86.25 191 GLY A CA 1
ATOM 1613 C C . GLY A 1 191 ? 18.381 -2.093 -16.047 1.00 86.25 191 GLY A C 1
ATOM 1614 O O . GLY A 1 191 ? 17.813 -1.798 -17.101 1.00 86.25 191 GLY A O 1
ATOM 1615 N N . GLY A 1 192 ? 18.612 -1.186 -15.092 1.00 84.19 192 GLY A N 1
ATOM 1616 C CA . GLY A 1 192 ? 18.183 0.208 -15.208 1.00 84.19 192 GLY A CA 1
ATOM 1617 C C . GLY A 1 192 ? 18.889 0.946 -16.346 1.00 84.19 192 GLY A C 1
ATOM 1618 O O . GLY A 1 192 ? 18.239 1.661 -17.115 1.00 84.19 192 GLY A O 1
ATOM 1619 N N . LEU A 1 193 ? 20.205 0.745 -16.485 1.00 86.25 193 LEU A N 1
ATOM 1620 C CA . LEU A 1 193 ? 20.989 1.351 -17.558 1.00 86.25 193 LEU A CA 1
ATOM 1621 C C . LEU A 1 193 ? 20.611 0.775 -18.926 1.00 86.25 193 LEU A C 1
ATOM 1623 O O . LEU A 1 193 ? 20.365 1.543 -19.857 1.00 86.25 193 LEU A O 1
ATOM 1627 N N . THR A 1 194 ? 20.494 -0.553 -19.020 1.00 90.00 194 THR A N 1
ATOM 1628 C CA . THR A 1 194 ? 20.100 -1.249 -20.253 1.00 90.00 194 THR A CA 1
ATOM 1629 C C . THR A 1 194 ? 18.771 -0.734 -20.772 1.00 90.00 194 THR A C 1
ATOM 1631 O O . THR A 1 194 ? 18.665 -0.340 -21.934 1.00 90.00 194 THR A O 1
ATOM 1634 N N . PHE A 1 195 ? 17.773 -0.636 -19.890 1.00 91.25 195 PHE A N 1
ATOM 1635 C CA . PHE A 1 195 ? 16.474 -0.102 -20.269 1.00 91.25 195 PHE A CA 1
ATOM 1636 C C . PHE A 1 195 ? 16.553 1.340 -20.763 1.00 91.25 195 PHE A C 1
ATOM 1638 O O . PHE A 1 195 ? 15.942 1.674 -21.775 1.00 91.25 195 PHE A O 1
ATOM 1645 N N . LYS A 1 196 ? 17.306 2.200 -20.071 1.00 89.19 196 LYS A N 1
ATOM 1646 C CA . LYS A 1 196 ? 17.429 3.614 -20.437 1.00 89.19 196 LYS A CA 1
ATOM 1647 C C . LYS A 1 196 ? 18.075 3.792 -21.812 1.00 89.19 196 LYS A C 1
ATOM 1649 O O . LYS A 1 196 ? 17.548 4.554 -22.618 1.00 89.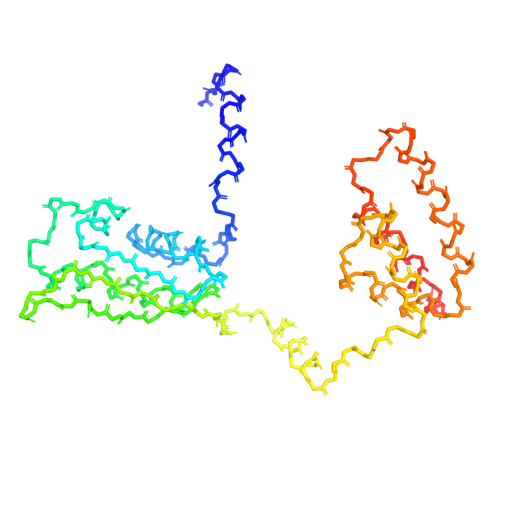19 196 LYS A O 1
ATOM 1654 N N . ILE A 1 197 ? 19.186 3.103 -22.076 1.00 89.31 197 ILE A N 1
ATOM 1655 C CA . ILE A 1 197 ? 19.925 3.227 -23.339 1.00 89.31 197 ILE A CA 1
ATOM 1656 C C . ILE A 1 197 ? 19.082 2.692 -24.492 1.00 89.31 197 ILE A C 1
ATOM 1658 O O . ILE A 1 197 ? 18.784 3.441 -25.418 1.00 89.31 197 ILE A O 1
ATOM 1662 N N . LEU A 1 198 ? 18.625 1.440 -24.408 1.00 90.88 198 LEU A N 1
ATOM 1663 C CA . LEU A 1 198 ? 17.862 0.833 -25.496 1.00 90.88 198 LEU A CA 1
ATOM 1664 C C . LEU A 1 198 ? 16.540 1.555 -25.757 1.00 90.88 198 LEU A C 1
ATOM 1666 O O . LEU A 1 198 ? 16.120 1.653 -26.906 1.00 90.88 198 LEU A O 1
ATOM 1670 N N . ARG A 1 199 ? 15.882 2.092 -24.725 1.00 91.62 199 ARG A N 1
ATOM 1671 C CA . ARG A 1 199 ? 14.678 2.901 -24.925 1.00 91.62 199 ARG A CA 1
ATOM 1672 C C . ARG A 1 199 ? 14.990 4.201 -25.661 1.00 91.62 199 ARG A C 1
ATOM 1674 O O . ARG A 1 199 ? 14.273 4.534 -26.595 1.00 91.62 199 ARG A O 1
ATOM 1681 N N . ASN A 1 200 ? 16.015 4.936 -25.233 1.00 88.75 200 ASN A N 1
ATOM 1682 C CA . ASN A 1 200 ? 16.345 6.228 -25.829 1.00 88.75 200 ASN A CA 1
ATOM 1683 C C . ASN A 1 200 ? 16.808 6.070 -27.279 1.00 88.75 200 ASN A C 1
ATOM 1685 O O . ASN A 1 200 ? 16.318 6.783 -28.147 1.00 88.75 200 ASN A O 1
ATOM 1689 N N . GLU A 1 201 ? 17.707 5.123 -27.549 1.00 89.12 201 GLU A N 1
ATOM 1690 C CA . GLU A 1 201 ? 18.207 4.885 -28.906 1.00 89.12 201 GLU A CA 1
ATOM 1691 C C . GLU A 1 201 ? 17.108 4.325 -29.818 1.00 89.12 201 GLU A C 1
ATOM 1693 O O . GLU A 1 201 ? 16.922 4.820 -30.925 1.00 89.12 201 GLU A O 1
ATOM 1698 N N . GLY A 1 202 ? 16.277 3.403 -29.319 1.00 83.75 202 GLY A N 1
ATOM 1699 C CA . GLY A 1 202 ? 15.163 2.859 -30.100 1.00 83.75 202 GLY A CA 1
ATOM 1700 C C . GLY A 1 202 ? 14.081 3.895 -30.436 1.00 83.75 202 GLY A C 1
ATOM 1701 O O . GLY A 1 202 ? 13.383 3.741 -31.437 1.00 83.75 202 GLY A O 1
ATOM 1702 N N . GLN A 1 203 ? 13.940 4.955 -29.625 1.00 83.88 203 GLN A N 1
ATOM 1703 C CA . GLN A 1 203 ? 12.999 6.058 -29.861 1.00 83.88 203 GLN A CA 1
ATOM 1704 C C . GLN A 1 203 ? 13.540 7.141 -30.804 1.00 83.88 203 GLN A C 1
ATOM 1706 O O . GLN A 1 203 ? 12.748 7.732 -31.535 1.00 83.88 203 GLN A O 1
ATOM 1711 N N . LYS A 1 204 ? 14.853 7.407 -30.808 1.00 79.19 204 LYS A N 1
ATOM 1712 C CA . LYS A 1 204 ? 15.465 8.431 -31.677 1.00 79.19 204 LYS A CA 1
ATOM 1713 C C . LYS A 1 204 ? 15.267 8.137 -33.162 1.00 79.19 204 LYS A C 1
ATOM 1715 O O . LYS A 1 204 ? 15.047 9.058 -33.931 1.00 79.19 204 LYS A O 1
ATOM 1720 N N . GLU A 1 205 ? 15.274 6.869 -33.555 1.00 60.84 205 GLU A N 1
ATOM 1721 C CA . GLU A 1 205 ? 15.047 6.480 -34.953 1.00 60.84 205 GLU A CA 1
ATOM 1722 C C . GLU A 1 205 ? 13.565 6.475 -35.373 1.00 60.84 205 GLU A C 1
ATOM 1724 O O . GLU A 1 205 ? 13.271 6.325 -36.553 1.00 60.84 205 GLU A O 1
ATOM 1729 N N . PHE A 1 206 ? 12.623 6.650 -34.436 1.00 53.28 206 PHE A N 1
ATOM 1730 C CA . PHE A 1 206 ? 11.185 6.763 -34.733 1.00 53.28 206 PHE A CA 1
ATOM 1731 C C . PHE A 1 206 ? 10.720 8.210 -34.968 1.00 53.28 206 PHE A C 1
ATOM 1733 O O . PHE A 1 206 ? 9.573 8.422 -35.358 1.00 53.28 206 PHE A O 1
ATOM 1740 N N . LEU A 1 207 ? 11.588 9.200 -34.736 1.00 43.91 207 LEU A N 1
ATOM 1741 C CA . LEU A 1 207 ? 11.339 10.605 -35.050 1.00 43.91 207 LEU A CA 1
ATOM 1742 C C . LEU A 1 207 ? 12.195 10.997 -36.263 1.00 43.91 207 LEU A C 1
ATOM 1744 O O . LEU A 1 207 ? 13.340 11.415 -36.085 1.00 43.91 207 LEU A O 1
ATOM 1748 N N . PRO A 1 208 ? 11.686 10.865 -37.501 1.00 37.44 208 PRO A N 1
ATOM 1749 C CA . PRO A 1 208 ? 12.333 11.502 -38.634 1.00 37.44 208 PRO A CA 1
ATOM 1750 C C . PRO A 1 208 ? 12.200 13.022 -38.465 1.00 37.44 208 PRO A C 1
ATOM 1752 O O . PRO A 1 208 ? 11.112 13.558 -38.628 1.00 37.44 208 PRO A O 1
ATOM 1755 N N . GLY A 1 209 ? 13.302 13.685 -38.107 1.00 46.72 209 GLY A N 1
ATOM 1756 C CA . GLY A 1 209 ? 13.514 15.130 -38.245 1.00 46.72 209 GLY A CA 1
ATOM 1757 C C . GLY A 1 209 ? 12.566 16.057 -37.473 1.00 46.72 209 GLY A C 1
ATOM 1758 O O . GLY A 1 209 ? 11.460 16.350 -37.919 1.00 46.72 209 GLY A O 1
ATOM 1759 N N . VAL A 1 210 ? 13.075 16.633 -36.382 1.00 34.47 210 VAL A N 1
ATOM 1760 C CA . VAL A 1 210 ? 12.873 18.065 -36.097 1.00 34.47 210 VAL A CA 1
ATOM 1761 C C . VAL A 1 210 ? 14.224 18.736 -36.267 1.00 34.47 210 VAL A C 1
ATOM 1763 O O . VAL A 1 210 ? 15.209 18.139 -35.773 1.00 34.47 210 VAL A O 1
#

Secondary structure (DSSP, 8-state):
-PPPGGGHHHHHHHHTTS----GGGTTT---HHHHHHHHHHHTTTTT-EEEEEHHHHHHHHT-TTS-SSHHHHIIIIIHHHHHHHHHHSSEEEEEEEEEETTEEEEEEEEEEE-STTS-HHHHHHHHHHHHS--PPPS-HHHHHHHHHTT---HHHHHHHHHHTTT-HHHHHHHHHHHHHHHHTT--S-HHHHHHHHHHHHHHHTTS---

Foldseek 3Di:
DDDDPVCVVVVVVVVVVADDDDCQLPVPQPDLLLVQVCRVVSVCQVVQKDKDWPQRSCVSSVNNVHCPDPVCCCVPHVVSSQVSNLPRHQKHKDKDFDDDVPDTGIMMIGIDGRPPNDDPVVNVVVVCCVVPPDDFQPDVVQLVCLCPVQVADSVLSRVLSNLCPVPVVVLVVVVVVLSVCVVVVNDPHRRVVSSVVSVVVSVVVVDDDD

InterPro domains:
  IPR000525 Initiator Rep protein, WH1 domain [PF01051] (2-41)
  IPR036388 Winged helix-like DNA-binding domain superfamily [G3DSA:1.10.10.10] (29-120)
  IPR036390 Winged helix DNA-binding domain superfamily [SSF46785] (16-114)

Sequence (210 aa):
MRIDEDLLPHILALREKFTKYKIKDVYQFTSAYTWRVYELLVQNKDIKKREFDLEEFKWKVGVTEKYSAIGDLKKRVIEPSVYEINKYSDIKVQYDQVKRGRRVTGFIFYITENQDTKTHQKKVRDKVERAFPPQPPKNPDFALRLREEFKVSPKQADQLARLWEGREAQAEKFLARIKRDHEAGTVKSLGGLTFKILRNEGQKEFLPGV

Organism: NCBI:txid296842

Radius of gyration: 24.18 Å; chains: 1; bounding box: 56×33×66 Å

pLDDT: mean 85.01, std 12.09, range [34.47, 97.94]